Protein AF-A0A920L2H3-F1 (afdb_monomer_lite)

Radius of gyration: 22.72 Å; chains: 1; bounding box: 58×41×82 Å

Structure (mmCIF, N/CA/C/O backbone):
data_AF-A0A920L2H3-F1
#
_entry.id   AF-A0A920L2H3-F1
#
loop_
_atom_site.group_PDB
_atom_site.id
_atom_site.type_symbol
_atom_site.label_atom_id
_atom_site.label_alt_id
_atom_site.label_comp_id
_atom_site.label_asym_id
_atom_site.label_entity_id
_atom_site.label_seq_id
_atom_site.pdbx_PDB_ins_code
_atom_site.Cartn_x
_atom_site.Cartn_y
_atom_site.Cartn_z
_atom_site.occupancy
_atom_site.B_iso_or_equiv
_atom_site.auth_seq_id
_atom_site.auth_comp_id
_atom_site.auth_asym_id
_atom_site.auth_atom_id
_atom_site.pdbx_PDB_model_num
ATOM 1 N N . MET A 1 1 ? -31.586 5.752 12.023 1.00 29.69 1 MET A N 1
ATOM 2 C CA . MET A 1 1 ? -30.817 5.442 13.244 1.00 29.69 1 MET A CA 1
ATOM 3 C C . MET A 1 1 ? -29.528 4.771 12.811 1.00 29.69 1 MET A C 1
ATOM 5 O O . MET A 1 1 ? -29.525 3.573 12.580 1.00 29.69 1 MET A O 1
ATOM 9 N N . ALA A 1 2 ? -28.483 5.562 12.580 1.00 26.11 2 ALA A N 1
ATOM 10 C CA . ALA A 1 2 ? -27.145 5.076 12.268 1.00 26.11 2 ALA A CA 1
ATOM 11 C C . ALA A 1 2 ? -26.256 5.497 13.440 1.00 26.11 2 ALA A C 1
ATOM 13 O O . ALA A 1 2 ? -25.818 6.642 13.504 1.00 26.11 2 ALA A O 1
ATOM 14 N N . SER A 1 3 ? -26.084 4.612 14.420 1.00 28.64 3 SER A N 1
ATOM 15 C CA . SER A 1 3 ? -25.080 4.787 15.468 1.00 28.64 3 SER A CA 1
ATOM 16 C C . SER A 1 3 ? -23.721 4.460 14.850 1.00 28.64 3 SER A C 1
ATOM 18 O O . SER A 1 3 ? -23.284 3.310 14.854 1.00 28.64 3 SER A O 1
ATOM 20 N N . GLY A 1 4 ? -23.094 5.456 14.226 1.00 32.72 4 GLY A N 1
ATOM 21 C CA . GLY A 1 4 ? -21.703 5.356 13.803 1.00 32.72 4 GLY A CA 1
ATOM 22 C C . GLY A 1 4 ? -20.835 5.249 15.049 1.00 32.72 4 GLY A C 1
ATOM 23 O O . GLY A 1 4 ? -20.701 6.226 15.779 1.00 32.72 4 GLY A O 1
ATOM 24 N N . SER A 1 5 ? -20.300 4.057 15.322 1.00 36.28 5 SER A N 1
ATOM 25 C CA . SER A 1 5 ? -19.350 3.835 16.410 1.00 36.28 5 SER A CA 1
ATOM 26 C C . SER A 1 5 ? -18.042 4.551 16.076 1.00 36.28 5 SER A C 1
ATOM 28 O O . SER A 1 5 ? -17.165 4.010 15.399 1.00 36.28 5 SER A O 1
ATOM 30 N N . VAL A 1 6 ? -17.934 5.797 16.514 1.00 40.19 6 VAL A N 1
ATOM 31 C CA . VAL A 1 6 ? -16.655 6.483 16.650 1.00 40.19 6 VAL A CA 1
ATOM 32 C C . VAL A 1 6 ? -15.935 5.829 17.835 1.00 40.19 6 VAL A C 1
ATOM 34 O O . VAL A 1 6 ? -16.538 5.633 18.882 1.00 40.19 6 VAL A O 1
ATOM 37 N N . CYS A 1 7 ? -14.663 5.468 17.647 1.00 40.34 7 CYS A N 1
ATOM 38 C CA . CYS A 1 7 ? -13.766 4.843 18.627 1.00 40.34 7 CYS A CA 1
ATOM 39 C C . CYS A 1 7 ? -14.077 3.381 19.024 1.00 40.34 7 CYS A C 1
ATOM 41 O O . CYS A 1 7 ? -14.823 3.104 19.954 1.00 40.34 7 CYS A O 1
ATOM 43 N N . ARG A 1 8 ? -13.337 2.420 18.444 1.00 45.41 8 ARG A N 1
ATOM 44 C CA . ARG A 1 8 ? -12.931 1.186 19.162 1.00 45.41 8 ARG A CA 1
ATOM 45 C C . ARG A 1 8 ? -11.703 1.458 20.047 1.00 45.41 8 ARG A C 1
ATOM 47 O O . ARG A 1 8 ? -10.756 0.678 20.095 1.00 45.41 8 ARG A O 1
ATOM 54 N N . CYS A 1 9 ? -11.691 2.612 20.693 1.00 50.03 9 CYS A N 1
ATOM 55 C CA . CYS A 1 9 ? -10.770 2.943 21.765 1.00 50.03 9 CYS A CA 1
ATOM 56 C C . CYS A 1 9 ? -11.425 2.285 22.976 1.00 50.03 9 CYS A C 1
ATOM 58 O O . CYS A 1 9 ? -12.571 2.614 23.243 1.00 50.03 9 CYS A O 1
ATOM 60 N N . GLY A 1 10 ? -10.814 1.270 23.591 1.00 64.69 10 GLY A N 1
ATOM 61 C CA . GLY A 1 10 ? -11.443 0.401 24.604 1.00 64.69 10 GLY A CA 1
ATOM 62 C C . GLY A 1 10 ? -11.783 1.093 25.931 1.00 64.69 10 GLY A C 1
ATOM 63 O O . GLY A 1 10 ? -11.385 0.615 26.985 1.00 64.69 10 GLY A O 1
ATOM 64 N N . ASN A 1 11 ? -12.470 2.230 25.862 1.00 80.31 11 ASN A N 1
ATOM 65 C CA . ASN A 1 11 ? -12.971 3.047 26.951 1.00 80.31 11 ASN A CA 1
ATOM 66 C C . ASN A 1 11 ? -14.500 2.939 27.093 1.00 80.31 11 ASN A C 1
ATOM 68 O O . ASN A 1 11 ? -15.051 3.568 27.982 1.00 80.31 11 ASN A O 1
ATOM 72 N N . ASP A 1 12 ? -15.186 2.196 26.211 1.00 82.62 12 ASP A N 1
ATOM 73 C CA . ASP A 1 12 ? -16.641 1.970 26.207 1.00 82.62 12 ASP A CA 1
ATOM 74 C C . ASP A 1 12 ? -17.499 3.246 26.361 1.00 82.62 12 ASP A C 1
ATOM 76 O O . ASP A 1 12 ? -18.607 3.212 26.899 1.00 82.62 12 ASP A O 1
ATOM 80 N N . GLY A 1 13 ? -17.002 4.384 25.860 1.00 89.38 13 GLY A N 1
ATOM 81 C CA . GLY A 1 13 ? -17.675 5.681 25.979 1.00 89.38 13 GLY A CA 1
ATOM 82 C C . GLY A 1 13 ? -17.474 6.393 27.324 1.00 89.38 13 GLY A C 1
ATOM 83 O O . GLY A 1 13 ? -18.197 7.347 27.608 1.00 89.38 13 GLY A O 1
ATOM 84 N N . ASP A 1 14 ? -16.506 5.973 28.140 1.00 96.00 14 ASP A N 1
ATOM 85 C CA . ASP A 1 14 ? -16.088 6.655 29.369 1.00 96.00 14 ASP A CA 1
ATOM 86 C C . ASP A 1 14 ? -14.905 7.603 29.108 1.00 96.00 14 ASP A C 1
ATOM 88 O O . ASP A 1 14 ? -13.802 7.191 28.730 1.00 96.00 14 ASP A O 1
ATOM 92 N N . ILE A 1 15 ? -15.131 8.898 29.335 1.00 97.38 15 ILE A N 1
ATOM 93 C CA . ILE A 1 15 ? -14.103 9.932 29.183 1.00 97.38 15 ILE A CA 1
ATOM 94 C C . ILE A 1 15 ? -13.001 9.820 30.245 1.00 97.38 15 ILE A C 1
ATOM 96 O O . ILE A 1 15 ? -11.846 10.138 29.963 1.00 97.38 15 ILE A O 1
ATOM 100 N N . ASN A 1 16 ? -13.313 9.311 31.442 1.00 97.69 16 ASN A N 1
ATOM 101 C CA . ASN A 1 16 ? -12.322 9.158 32.508 1.00 97.69 16 ASN A CA 1
ATOM 102 C C . ASN A 1 16 ? -11.309 8.068 32.156 1.00 97.69 16 ASN A C 1
ATOM 104 O O . ASN A 1 16 ? -10.107 8.281 32.300 1.00 97.69 16 ASN A O 1
ATOM 108 N N . ALA A 1 17 ? -11.781 6.945 31.606 1.00 97.56 17 ALA A N 1
ATOM 109 C CA . ALA A 1 17 ? -10.917 5.888 31.094 1.00 97.56 17 ALA A CA 1
ATOM 110 C C . ALA A 1 17 ? -9.995 6.386 29.963 1.00 97.56 17 ALA A C 1
ATOM 112 O O . ALA A 1 17 ? -8.832 5.987 29.897 1.00 97.56 17 ALA A O 1
ATOM 113 N N . LEU A 1 18 ? -10.469 7.297 29.097 1.00 97.44 18 LEU A N 1
ATOM 114 C CA . LEU A 1 18 ? -9.612 7.944 28.094 1.00 97.44 18 LEU A CA 1
ATOM 115 C C . LEU A 1 18 ? -8.555 8.839 28.744 1.00 97.44 18 LEU A C 1
ATOM 117 O O . LEU A 1 18 ? -7.380 8.732 28.395 1.00 97.44 18 LEU A O 1
ATOM 121 N N . ASN A 1 19 ? -8.950 9.700 29.687 1.00 98.19 19 ASN A N 1
ATOM 122 C CA . ASN A 1 19 ? -8.017 10.583 30.389 1.00 98.19 19 ASN A CA 1
ATOM 123 C C . ASN A 1 19 ? -6.914 9.794 31.105 1.00 98.19 19 ASN A C 1
ATOM 125 O O . ASN A 1 19 ? -5.746 10.183 31.034 1.00 98.19 19 ASN A O 1
ATOM 129 N N . GLU A 1 20 ? -7.268 8.674 31.738 1.00 98.12 20 GLU A N 1
ATOM 130 C CA . GLU A 1 20 ? -6.315 7.763 32.373 1.00 98.12 20 GLU A CA 1
ATOM 131 C C . GLU A 1 20 ? -5.383 7.115 31.337 1.00 98.12 20 GLU A C 1
ATOM 133 O O . GLU A 1 20 ? -4.161 7.199 31.473 1.00 98.12 20 GLU A O 1
ATOM 138 N N . ALA A 1 21 ? -5.932 6.541 30.260 1.00 97.31 21 ALA A N 1
ATOM 139 C CA . ALA A 1 21 ? -5.148 5.876 29.217 1.00 97.31 21 ALA A CA 1
ATOM 140 C C . ALA A 1 21 ? -4.189 6.827 28.481 1.00 97.31 21 ALA A C 1
ATOM 142 O O . ALA A 1 21 ? -3.086 6.436 28.089 1.00 97.31 21 ALA A O 1
ATOM 143 N N . TRP A 1 22 ? -4.597 8.079 28.274 1.00 97.75 22 TRP A N 1
ATOM 144 C CA . TRP A 1 22 ? -3.767 9.097 27.634 1.00 97.75 22 TRP A CA 1
ATOM 145 C C . TRP A 1 22 ? -2.829 9.805 28.616 1.00 97.75 22 TRP A C 1
ATOM 147 O O . TRP A 1 22 ? -1.919 10.504 28.171 1.00 97.75 22 TRP A O 1
ATOM 157 N N . GLY A 1 23 ? -3.001 9.624 29.928 1.00 98.06 23 GLY A N 1
ATOM 158 C CA . GLY A 1 23 ? -2.224 10.344 30.937 1.00 98.06 23 GLY A CA 1
ATOM 159 C C . GLY A 1 23 ? -2.472 11.855 30.892 1.00 98.06 23 GLY A C 1
ATOM 160 O O . GLY A 1 23 ? -1.543 12.643 31.076 1.00 98.06 23 GLY A O 1
ATOM 161 N N . ASN A 1 24 ? -3.717 12.262 30.631 1.00 98.38 24 ASN A N 1
ATOM 162 C CA . ASN A 1 24 ? -4.088 13.654 30.365 1.00 98.38 24 ASN A CA 1
ATOM 163 C C . ASN A 1 24 ? -3.892 14.602 31.561 1.00 98.38 24 ASN A C 1
ATOM 165 O O . ASN A 1 24 ? -3.884 15.814 31.378 1.00 98.38 24 ASN A O 1
ATOM 169 N N . VAL A 1 25 ? -3.639 14.082 32.767 1.00 98.25 25 VAL A N 1
ATOM 170 C CA . VAL A 1 25 ? -3.210 14.898 33.917 1.00 98.25 25 VAL A CA 1
ATOM 171 C C . VAL A 1 25 ? -1.935 15.701 33.612 1.00 98.25 25 VAL A C 1
ATOM 173 O O . VAL A 1 25 ? -1.737 16.805 34.128 1.00 98.25 25 VAL A O 1
ATOM 176 N N . PHE A 1 26 ? -1.057 15.182 32.747 1.00 98.31 26 PHE A N 1
ATOM 177 C CA . PHE A 1 26 ? 0.132 15.906 32.317 1.00 98.31 26 PHE A CA 1
ATOM 178 C C . PHE A 1 26 ? -0.266 17.133 31.489 1.00 98.31 26 PHE A C 1
ATOM 180 O O . PHE A 1 26 ? -1.015 17.023 30.527 1.00 98.31 26 PHE A O 1
ATOM 187 N N . TRP A 1 27 ? 0.240 18.308 31.873 1.00 98.25 27 TRP A N 1
ATOM 188 C CA . TRP A 1 27 ? -0.124 19.601 31.270 1.00 98.25 27 TRP A CA 1
ATOM 189 C C . TRP A 1 27 ? -1.632 19.917 31.271 1.00 98.25 27 TRP A C 1
ATOM 191 O O . TRP A 1 27 ? -2.075 20.723 30.458 1.00 98.25 27 TRP A O 1
ATOM 201 N N . SER A 1 28 ? -2.401 19.342 32.207 1.00 98.19 28 SER A N 1
ATOM 202 C CA . SER A 1 28 ? -3.833 19.635 32.382 1.00 98.19 28 SER A CA 1
ATOM 203 C C . SER A 1 28 ? -4.654 19.447 31.096 1.00 98.19 28 SER A C 1
ATOM 205 O O . SER A 1 28 ? -5.484 20.285 30.758 1.00 98.19 28 SER A O 1
ATOM 207 N N . MET A 1 29 ? -4.410 18.356 30.369 1.00 98.12 29 MET A N 1
ATOM 208 C CA . MET A 1 29 ? -5.120 17.997 29.134 1.00 98.12 29 MET A CA 1
ATOM 209 C C . MET A 1 29 ? -6.416 17.204 29.384 1.00 98.12 29 MET A C 1
ATOM 211 O O . MET A 1 29 ? -6.963 16.627 28.450 1.00 98.12 29 MET A O 1
ATOM 215 N N . GLU A 1 30 ? -6.871 17.084 30.634 1.00 98.44 30 GLU A N 1
ATOM 216 C CA . GLU A 1 30 ? -8.062 16.303 30.980 1.00 98.44 30 GLU A CA 1
ATOM 217 C C . GLU A 1 30 ? -9.314 16.880 30.314 1.00 98.44 30 GLU A C 1
ATOM 219 O O . GLU A 1 30 ? -9.569 18.083 30.368 1.00 98.44 30 GLU A O 1
ATOM 224 N N . TYR A 1 31 ? -10.102 16.000 29.703 1.00 98.25 31 TYR A N 1
ATOM 225 C CA . TYR A 1 31 ? -11.363 16.342 29.053 1.00 98.25 31 TYR A CA 1
ATOM 226 C C . TYR A 1 31 ? -12.549 15.962 29.944 1.00 98.25 31 TYR A C 1
ATOM 228 O O . TYR A 1 31 ? -12.555 14.899 30.562 1.00 98.25 31 TYR A O 1
ATOM 236 N N . GLU A 1 32 ? -13.588 16.790 29.976 1.00 97.94 32 GLU A N 1
ATOM 237 C CA . GLU A 1 32 ? -14.844 16.517 30.688 1.00 97.94 32 GLU A CA 1
ATOM 238 C C . GLU A 1 32 ? -15.811 15.660 29.857 1.00 97.94 32 GLU A C 1
ATOM 240 O O . GLU A 1 32 ? -16.686 14.990 30.404 1.00 97.94 32 GLU A O 1
ATOM 245 N N . ASN A 1 33 ? -15.692 15.707 28.528 1.00 97.44 33 ASN A N 1
ATOM 246 C CA . ASN A 1 33 ? -16.468 14.911 27.578 1.00 97.44 33 ASN A CA 1
ATOM 247 C C . ASN A 1 33 ? -15.757 14.850 26.212 1.00 97.44 33 ASN A C 1
ATOM 249 O O . ASN A 1 33 ? -14.812 15.594 25.957 1.00 97.44 33 ASN A O 1
ATOM 253 N N . PHE A 1 34 ? -16.220 13.968 25.322 1.00 97.00 34 PHE A N 1
ATOM 254 C CA . PHE A 1 34 ? -15.592 13.750 24.012 1.00 97.00 34 PHE A CA 1
ATOM 255 C C . PHE A 1 34 ? -15.707 14.938 23.047 1.00 97.00 34 PHE A C 1
ATOM 257 O O . PHE A 1 34 ? -14.850 15.072 22.179 1.00 97.00 34 PHE A O 1
ATOM 264 N N . ASP A 1 35 ? -16.704 15.817 23.203 1.00 97.50 35 ASP A N 1
ATOM 265 C CA . ASP A 1 35 ? -16.892 16.971 22.308 1.00 97.50 35 ASP A CA 1
ATOM 266 C C . ASP A 1 35 ? -15.818 18.057 22.518 1.00 97.50 35 ASP A C 1
ATOM 268 O O . ASP A 1 35 ? -15.704 18.979 21.714 1.00 97.50 35 ASP A O 1
ATOM 272 N N . GLN A 1 36 ? -15.014 17.953 23.585 1.00 98.12 36 GLN A N 1
ATOM 273 C CA . GLN A 1 36 ? -13.855 18.818 23.836 1.00 98.12 36 GLN A CA 1
ATOM 274 C C . GLN A 1 36 ? -12.573 18.340 23.133 1.00 98.12 36 GLN A C 1
ATOM 276 O O . GLN A 1 36 ? -11.555 19.034 23.182 1.00 98.12 36 GLN A O 1
ATOM 281 N N . ILE A 1 37 ? -12.584 17.151 22.524 1.00 97.62 37 ILE A N 1
ATOM 282 C CA . ILE A 1 37 ? -11.402 16.577 21.880 1.00 97.62 37 ILE A CA 1
ATOM 283 C C . ILE A 1 37 ? -11.315 17.086 20.438 1.00 97.62 37 ILE A C 1
ATOM 285 O O . ILE A 1 37 ? -12.020 16.614 19.548 1.00 97.62 37 ILE A O 1
ATOM 289 N N . ASP A 1 38 ? -10.400 18.023 20.208 1.00 97.75 38 ASP A N 1
ATOM 290 C CA . ASP A 1 38 ? -10.001 18.455 18.868 1.00 97.75 38 ASP A CA 1
ATOM 291 C C . ASP A 1 38 ? -8.956 17.514 18.246 1.00 97.75 38 ASP A C 1
ATOM 293 O O . ASP A 1 38 ? -8.417 16.619 18.890 1.00 97.75 38 ASP A O 1
ATOM 297 N N . LEU A 1 39 ? -8.629 17.730 16.972 1.00 98.06 39 LEU A N 1
ATOM 298 C CA . LEU A 1 39 ? -7.586 16.980 16.272 1.00 98.06 39 LEU A CA 1
ATOM 299 C C . LEU A 1 39 ? -6.176 17.273 16.837 1.00 98.06 39 LEU A C 1
ATOM 301 O O . LEU A 1 39 ? -5.891 18.402 17.238 1.00 98.06 39 LEU A O 1
ATOM 305 N N . PRO A 1 40 ? -5.230 16.310 16.797 1.00 97.88 40 PRO A N 1
ATOM 306 C CA . PRO A 1 40 ? -3.890 16.476 17.369 1.00 97.88 40 PRO A CA 1
ATOM 307 C C . PRO A 1 40 ? -2.921 17.232 16.436 1.00 97.88 40 PRO A C 1
ATOM 309 O O . PRO A 1 40 ? -1.740 16.888 16.335 1.00 97.88 40 PRO A O 1
ATOM 312 N N . ASN A 1 41 ? -3.407 18.240 15.708 1.00 97.44 41 ASN A N 1
ATOM 313 C CA . ASN A 1 41 ? -2.615 19.112 14.839 1.00 97.44 41 ASN A CA 1
ATOM 314 C C . ASN A 1 41 ? -2.693 20.570 15.311 1.00 97.44 41 ASN A C 1
ATOM 316 O O . ASN A 1 41 ? -3.645 20.972 15.963 1.00 97.44 41 ASN A O 1
ATOM 320 N N . LEU A 1 42 ? -1.691 21.379 14.945 1.00 97.50 42 LEU A N 1
ATOM 321 C CA . LEU A 1 42 ? -1.649 22.820 15.251 1.00 97.50 42 LEU A CA 1
ATOM 322 C C . LEU A 1 42 ? -1.717 23.161 16.755 1.00 97.50 42 LEU A C 1
ATOM 324 O O . LEU A 1 42 ? -2.060 24.281 17.127 1.00 97.50 42 LEU A O 1
ATOM 328 N N . THR A 1 43 ? -1.340 22.218 17.619 1.00 97.69 43 THR A N 1
ATOM 329 C CA . THR A 1 43 ? -1.108 22.466 19.042 1.00 97.69 43 THR A CA 1
ATOM 330 C C . THR A 1 43 ? 0.062 23.440 19.227 1.00 97.69 43 THR A C 1
ATOM 332 O O . THR A 1 43 ? 0.971 23.499 18.399 1.00 97.69 43 THR A O 1
ATOM 335 N N . VAL A 1 44 ? 0.070 24.203 20.329 1.00 98.00 44 VAL A N 1
ATOM 336 C CA . VAL A 1 44 ? 1.134 25.195 20.615 1.00 98.00 44 VAL A CA 1
ATOM 337 C C . VAL A 1 44 ? 2.531 24.554 20.615 1.00 98.00 44 VAL A C 1
ATOM 339 O O . VAL A 1 44 ? 3.500 25.167 20.175 1.00 98.00 44 VAL A O 1
ATOM 342 N N . THR A 1 45 ? 2.628 23.313 21.097 1.00 96.88 45 THR A N 1
ATOM 343 C CA . THR A 1 45 ? 3.839 22.480 21.084 1.00 96.88 45 THR A CA 1
ATOM 344 C C . THR A 1 45 ? 3.476 21.023 20.762 1.00 96.88 45 THR A C 1
ATOM 346 O O . THR A 1 45 ? 2.394 20.780 20.236 1.00 96.88 45 THR A O 1
ATOM 349 N N . GLN A 1 46 ? 4.347 20.043 21.032 1.00 97.06 46 GLN A N 1
ATOM 350 C CA . GLN A 1 46 ? 4.088 18.628 20.738 1.00 97.06 46 GLN A CA 1
ATOM 351 C C . GLN A 1 46 ? 2.754 18.137 21.347 1.00 97.06 46 GLN A C 1
ATOM 353 O O . GLN A 1 46 ? 2.523 18.356 22.537 1.00 97.06 46 GLN A O 1
ATOM 358 N N . PRO A 1 47 ? 1.897 17.456 20.563 1.00 98.00 47 PRO A N 1
ATOM 359 C CA . PRO A 1 47 ? 0.671 16.841 21.068 1.00 98.00 47 PRO A CA 1
ATOM 360 C C . PRO A 1 47 ? 0.970 15.591 21.911 1.00 98.00 47 PRO A C 1
ATOM 362 O O . PRO A 1 47 ? 2.052 15.002 21.822 1.00 98.00 47 PRO A O 1
ATOM 365 N N . ASN A 1 48 ? -0.022 15.143 22.684 1.00 98.31 48 ASN A N 1
ATOM 366 C CA . ASN A 1 48 ? 0.048 13.880 23.417 1.00 98.31 48 ASN A CA 1
ATOM 367 C C . ASN A 1 48 ? 0.269 12.699 22.437 1.00 98.31 48 ASN A C 1
ATOM 369 O O . ASN A 1 48 ? -0.515 12.540 21.495 1.00 98.31 48 ASN A O 1
ATOM 373 N N . PRO A 1 49 ? 1.300 11.850 22.624 1.00 98.31 49 PRO A N 1
ATOM 374 C CA . PRO A 1 49 ? 1.560 10.724 21.726 1.00 98.31 49 PRO A CA 1
ATOM 375 C C . PRO A 1 49 ? 0.413 9.704 21.676 1.00 98.31 49 PRO A C 1
ATOM 377 O O . PRO A 1 49 ? 0.175 9.132 20.611 1.00 98.31 49 PRO A O 1
ATOM 380 N N . SER A 1 50 ? -0.320 9.500 22.777 1.00 98.19 50 SER A N 1
ATOM 381 C CA . SER A 1 50 ? -1.498 8.620 22.806 1.00 98.19 50 SER A CA 1
ATOM 382 C C . SER A 1 50 ? -2.614 9.169 21.920 1.00 98.19 50 SER A C 1
ATOM 384 O O . SER A 1 50 ? -3.158 8.440 21.093 1.00 98.19 50 SER A O 1
ATOM 386 N N . HIS A 1 51 ? -2.857 10.481 21.995 1.00 98.12 51 HIS A N 1
ATOM 387 C CA . HIS A 1 51 ? -3.817 11.170 21.136 1.00 98.12 51 HIS A CA 1
ATOM 388 C C . HIS A 1 51 ? -3.431 11.043 19.649 1.00 98.12 51 HIS A C 1
ATOM 390 O O . HIS A 1 51 ? -4.250 10.654 18.816 1.00 98.12 51 HIS A O 1
ATOM 396 N N . VAL A 1 52 ? -2.161 11.277 19.295 1.00 98.25 52 VAL A N 1
ATOM 397 C CA . VAL A 1 52 ? -1.683 11.101 17.908 1.00 98.25 52 VAL A CA 1
ATOM 398 C C . VAL A 1 52 ? -1.857 9.659 17.423 1.00 98.25 52 VAL A C 1
ATOM 400 O O . VAL A 1 52 ? -2.255 9.440 16.276 1.00 98.25 52 VAL A O 1
ATOM 403 N N . LEU A 1 53 ? -1.546 8.669 18.264 1.00 97.94 53 LEU A N 1
ATOM 404 C CA . LEU A 1 53 ? -1.671 7.258 17.905 1.00 97.94 53 LEU A CA 1
ATOM 405 C C . LEU A 1 53 ? -3.131 6.862 17.666 1.00 97.94 53 LEU A C 1
ATOM 407 O O . LEU A 1 53 ? -3.421 6.196 16.670 1.00 97.94 53 LEU A O 1
ATOM 411 N N . ASP A 1 54 ? -4.043 7.289 18.534 1.00 97.69 54 ASP A N 1
ATOM 412 C CA . ASP A 1 54 ? -5.466 6.997 18.370 1.00 97.69 54 ASP A CA 1
ATOM 413 C C . ASP A 1 54 ? -6.054 7.720 17.157 1.00 97.69 54 ASP A C 1
ATOM 415 O O . ASP A 1 54 ? -6.823 7.114 16.410 1.00 97.69 54 ASP A O 1
ATOM 419 N N . PHE A 1 55 ? -5.604 8.938 16.846 1.00 97.94 55 PHE A N 1
ATOM 420 C CA . PHE A 1 55 ? -5.992 9.601 15.601 1.00 97.94 55 PHE A CA 1
ATOM 421 C C . PHE A 1 55 ? -5.477 8.870 14.345 1.00 97.94 55 PHE A C 1
ATOM 423 O O . PHE A 1 55 ? -6.197 8.766 13.347 1.00 97.94 55 PHE A O 1
ATOM 430 N N . ARG A 1 56 ? -4.264 8.297 14.379 1.00 98.06 56 ARG A N 1
ATOM 431 C CA . ARG A 1 56 ? -3.749 7.444 13.286 1.00 98.06 56 ARG A CA 1
ATOM 432 C C . ARG A 1 56 ? -4.570 6.164 13.128 1.00 98.06 56 ARG A C 1
ATOM 434 O O . ARG A 1 56 ? -4.918 5.802 12.006 1.00 98.06 56 ARG A O 1
ATOM 441 N N . ARG A 1 57 ? -4.914 5.502 14.239 1.00 97.75 57 ARG A N 1
ATOM 442 C CA . ARG A 1 57 ? -5.795 4.320 14.240 1.00 97.75 57 ARG A CA 1
ATOM 443 C C . ARG A 1 57 ? -7.170 4.659 13.671 1.00 97.75 57 ARG A C 1
ATOM 445 O O . ARG A 1 57 ? -7.626 3.970 12.766 1.00 97.75 57 ARG A O 1
ATOM 452 N N . PHE A 1 58 ? -7.774 5.756 14.126 1.00 97.19 58 PHE A N 1
ATOM 453 C CA . PHE A 1 58 ? -9.038 6.267 13.600 1.00 97.19 58 PHE A CA 1
ATOM 454 C C . PHE A 1 58 ? -8.964 6.515 12.089 1.00 97.19 58 PHE A C 1
ATOM 456 O O . PHE A 1 58 ? -9.822 6.042 11.348 1.00 97.19 58 PHE A O 1
ATOM 463 N N . SER A 1 59 ? -7.920 7.206 11.623 1.00 98.44 59 SER A N 1
ATOM 464 C CA . SER A 1 59 ? -7.730 7.511 10.200 1.00 98.44 59 SER A CA 1
ATOM 465 C C . SER A 1 59 ? -7.613 6.235 9.359 1.00 98.44 59 SER A C 1
ATOM 467 O O . SER A 1 59 ? -8.251 6.121 8.313 1.00 98.44 59 SER A O 1
ATOM 469 N N . SER A 1 60 ? -6.868 5.238 9.848 1.00 98.69 60 SER A N 1
ATOM 470 C CA . SER A 1 60 ? -6.797 3.910 9.231 1.00 98.69 60 SER A CA 1
ATOM 471 C C . SER A 1 60 ? -8.161 3.214 9.191 1.00 98.69 60 SER A C 1
ATOM 473 O O . SER A 1 60 ? -8.531 2.646 8.165 1.00 98.69 60 SER A O 1
ATOM 475 N N . ASP A 1 61 ? -8.923 3.253 10.285 1.00 98.38 61 ASP A N 1
ATOM 476 C CA . ASP A 1 61 ? -10.251 2.636 10.367 1.00 98.38 61 ASP A CA 1
ATOM 477 C C . ASP A 1 61 ? -11.253 3.295 9.401 1.00 98.38 61 ASP A C 1
ATOM 479 O O . ASP A 1 61 ? -12.112 2.604 8.847 1.00 98.38 61 ASP A O 1
ATOM 483 N N . GLN A 1 62 ? -11.113 4.597 9.115 1.00 98.69 62 GLN A N 1
ATOM 484 C CA . GLN A 1 62 ? -11.905 5.257 8.069 1.00 98.69 62 GLN A CA 1
ATOM 485 C C . GLN A 1 62 ? -11.592 4.705 6.668 1.00 98.69 62 GLN A C 1
ATOM 487 O O . GLN A 1 62 ? -12.520 4.479 5.890 1.00 98.69 62 GLN A O 1
ATOM 492 N N . VAL A 1 63 ? -10.321 4.421 6.352 1.00 98.75 63 VAL A N 1
ATOM 493 C CA . VAL A 1 63 ? -9.932 3.779 5.078 1.00 98.75 63 VAL A CA 1
ATOM 494 C C . VAL A 1 63 ? -10.512 2.367 4.981 1.00 98.75 63 VAL A C 1
ATOM 496 O O . VAL A 1 63 ? -11.076 2.005 3.949 1.00 98.75 63 VAL A O 1
ATOM 499 N N . ILE A 1 64 ? -10.431 1.588 6.063 1.00 98.75 64 ILE A N 1
ATOM 500 C CA . ILE A 1 64 ? -10.981 0.225 6.127 1.00 98.75 64 ILE A CA 1
ATOM 501 C C . ILE A 1 64 ? -12.498 0.245 5.900 1.00 98.75 64 ILE A C 1
ATOM 503 O O . ILE A 1 64 ? -13.002 -0.490 5.053 1.00 98.75 64 ILE A O 1
ATOM 507 N N . SER A 1 65 ? -13.221 1.123 6.601 1.00 98.69 65 SER A N 1
ATOM 508 C CA . SER A 1 65 ? -14.671 1.307 6.444 1.00 98.69 65 SER A CA 1
ATOM 509 C C . SER A 1 65 ? -15.054 1.679 5.008 1.00 98.69 65 SER A C 1
ATOM 511 O O . SER A 1 65 ? -15.967 1.093 4.422 1.00 98.69 65 SER A O 1
ATOM 513 N N . PHE A 1 66 ? -14.314 2.613 4.406 1.00 98.88 66 PHE A N 1
ATOM 514 C CA . PHE A 1 66 ? -14.554 3.052 3.035 1.00 98.88 66 PHE A CA 1
ATOM 515 C C . PHE A 1 66 ? -14.286 1.949 2.002 1.00 98.88 66 PHE A C 1
ATOM 517 O O . PHE A 1 66 ? -15.054 1.797 1.049 1.00 98.88 66 PHE A O 1
ATOM 524 N N . ASN A 1 67 ? -13.227 1.158 2.193 1.00 98.81 67 ASN A N 1
ATOM 525 C CA . ASN A 1 67 ? -12.951 -0.017 1.369 1.00 98.81 67 ASN A CA 1
ATOM 526 C C . ASN A 1 67 ? -14.077 -1.051 1.498 1.00 98.81 67 ASN A C 1
ATOM 528 O O . ASN A 1 67 ? -14.627 -1.482 0.486 1.00 98.81 67 ASN A O 1
ATOM 532 N N . ARG A 1 68 ? -14.471 -1.392 2.731 1.00 98.69 68 ARG A N 1
ATOM 533 C CA . ARG A 1 68 ? -15.513 -2.389 3.008 1.00 98.69 68 ARG A CA 1
ATOM 534 C C . ARG A 1 68 ? -16.850 -2.044 2.368 1.00 98.69 68 ARG A C 1
ATOM 536 O O . ARG A 1 68 ? -17.474 -2.907 1.765 1.00 98.69 68 ARG A O 1
ATOM 543 N N . LEU A 1 69 ? -17.249 -0.772 2.415 1.00 98.69 69 LEU A N 1
ATOM 544 C CA . LEU A 1 69 ? -18.449 -0.303 1.721 1.00 98.69 69 LEU A CA 1
ATOM 545 C C . LEU A 1 69 ? -18.436 -0.700 0.235 1.00 98.69 69 LEU A C 1
ATOM 547 O O . LEU A 1 69 ? -19.444 -1.167 -0.291 1.00 98.69 69 LEU A O 1
ATOM 551 N N . GLN A 1 70 ? -17.304 -0.518 -0.448 1.00 98.81 70 GLN A N 1
ATOM 552 C CA . GLN A 1 70 ? -17.180 -0.871 -1.862 1.00 98.81 70 GLN A CA 1
ATOM 553 C C . GLN A 1 70 ? -17.132 -2.384 -2.073 1.00 98.81 70 GLN A C 1
ATOM 555 O O . GLN A 1 70 ? -17.794 -2.878 -2.984 1.00 98.81 70 GLN A O 1
ATOM 560 N N . THR A 1 71 ? -16.384 -3.125 -1.250 1.00 98.69 71 THR A N 1
ATOM 561 C CA . THR A 1 71 ? -16.277 -4.583 -1.408 1.00 98.69 71 THR A CA 1
ATOM 562 C C . THR A 1 71 ? -17.612 -5.282 -1.153 1.00 98.69 71 THR A C 1
ATOM 564 O O . THR A 1 71 ? -17.967 -6.175 -1.922 1.00 98.69 71 THR A O 1
ATOM 567 N N . ASP A 1 72 ? -18.395 -4.831 -0.169 1.00 98.50 72 ASP A N 1
ATOM 568 C CA . ASP A 1 72 ? -19.748 -5.332 0.104 1.00 98.50 72 ASP A CA 1
ATOM 569 C C . ASP A 1 72 ? -20.685 -5.092 -1.090 1.00 98.50 72 ASP A C 1
ATOM 571 O O . ASP A 1 72 ? -21.422 -5.991 -1.505 1.00 98.50 72 ASP A O 1
ATOM 575 N N . ILE A 1 73 ? -20.621 -3.899 -1.698 1.00 98.75 73 ILE A N 1
ATOM 576 C CA . ILE A 1 73 ? -21.402 -3.585 -2.902 1.00 98.75 73 ILE A CA 1
ATOM 577 C C . ILE A 1 73 ? -20.965 -4.477 -4.069 1.00 98.75 73 ILE A C 1
ATOM 579 O O . ILE A 1 73 ? -21.820 -5.098 -4.699 1.00 98.75 73 ILE A O 1
ATOM 583 N N . ILE A 1 74 ? -19.665 -4.583 -4.362 1.00 98.62 74 ILE A N 1
ATOM 584 C CA . ILE A 1 74 ? -19.162 -5.383 -5.494 1.00 98.62 74 ILE A CA 1
ATOM 585 C C . ILE A 1 74 ? -19.581 -6.851 -5.347 1.00 98.62 74 ILE A C 1
ATOM 587 O O . ILE A 1 74 ? -20.109 -7.419 -6.303 1.00 98.62 74 ILE A O 1
ATOM 591 N N . LYS A 1 75 ? -19.439 -7.430 -4.147 1.00 98.25 75 LYS A N 1
ATOM 592 C CA . LYS A 1 75 ? -19.825 -8.822 -3.849 1.00 98.25 75 LYS A CA 1
ATOM 593 C C . LYS A 1 75 ? -21.320 -9.090 -4.040 1.00 98.25 75 LYS A C 1
ATOM 595 O O . LYS A 1 75 ? -21.705 -10.227 -4.280 1.00 98.25 75 LYS A O 1
ATOM 600 N N . SER A 1 76 ? -22.172 -8.063 -3.971 1.00 98.44 76 SER A N 1
ATOM 601 C CA . SER A 1 76 ? -23.606 -8.216 -4.256 1.00 98.44 76 SER A CA 1
ATOM 602 C C . SER A 1 76 ? -23.940 -8.324 -5.753 1.00 98.44 76 SER A C 1
ATOM 604 O O . SER A 1 76 ? -25.044 -8.747 -6.095 1.00 98.44 76 SER A O 1
ATOM 606 N N . TYR A 1 77 ? -22.999 -7.980 -6.643 1.00 98.62 77 TYR A N 1
ATOM 607 C CA . TYR A 1 77 ? -23.203 -7.962 -8.099 1.00 98.62 77 TYR A CA 1
ATOM 608 C C . TYR A 1 77 ? -22.178 -8.780 -8.902 1.00 98.62 77 TYR A C 1
ATOM 610 O O . TYR A 1 77 ? -22.346 -8.921 -10.114 1.00 98.62 77 TYR A O 1
ATOM 618 N N . SER A 1 78 ? -21.112 -9.288 -8.282 1.00 98.44 78 SER A N 1
ATOM 619 C CA . SER A 1 78 ? -20.030 -9.998 -8.969 1.00 98.44 78 SER A CA 1
ATOM 620 C C . SER A 1 78 ? -19.315 -10.977 -8.041 1.00 98.44 78 SER A C 1
ATOM 622 O O . SER A 1 78 ? -18.965 -10.621 -6.920 1.00 98.44 78 SER A O 1
ATOM 624 N N . ASP A 1 79 ? -19.006 -12.165 -8.565 1.00 97.50 79 ASP A N 1
ATOM 625 C CA . ASP A 1 79 ? -18.152 -13.170 -7.914 1.00 97.50 79 ASP A CA 1
ATOM 626 C C . ASP A 1 79 ? -16.662 -13.018 -8.292 1.00 97.50 79 ASP A C 1
ATOM 628 O O . ASP A 1 79 ? -15.829 -13.859 -7.951 1.00 97.50 79 ASP A O 1
ATOM 632 N N . ALA A 1 80 ? -16.308 -11.987 -9.068 1.00 98.25 80 ALA A N 1
ATOM 633 C CA . ALA A 1 80 ? -14.926 -11.754 -9.477 1.00 98.25 80 ALA A CA 1
ATOM 634 C C . ALA A 1 80 ? -14.041 -11.357 -8.274 1.00 98.25 80 ALA A C 1
ATOM 636 O O . ALA A 1 80 ? -14.501 -10.586 -7.430 1.00 98.25 80 ALA A O 1
ATOM 637 N N . PRO A 1 81 ? -12.764 -11.796 -8.225 1.00 98.12 81 PRO A N 1
ATOM 638 C CA . PRO A 1 81 ? -11.845 -11.418 -7.155 1.00 98.12 81 PRO A CA 1
ATOM 639 C C . PRO A 1 81 ? -11.655 -9.903 -7.052 1.00 98.12 81 PRO A C 1
ATOM 641 O O . PRO A 1 81 ? -11.461 -9.224 -8.065 1.00 98.12 81 PRO A O 1
ATOM 644 N N . ILE A 1 82 ? -11.642 -9.389 -5.826 1.00 98.69 82 ILE A N 1
ATOM 645 C CA . ILE A 1 82 ? -11.434 -7.974 -5.526 1.00 98.69 82 ILE A CA 1
ATOM 646 C C . ILE A 1 82 ? -9.992 -7.753 -5.072 1.00 98.69 82 ILE A C 1
ATOM 648 O O . ILE A 1 82 ? -9.478 -8.451 -4.194 1.00 98.69 82 ILE A O 1
ATOM 652 N N . ALA A 1 83 ? -9.351 -6.743 -5.655 1.00 98.56 83 ALA A N 1
ATOM 653 C CA . ALA A 1 83 ? -7.997 -6.330 -5.323 1.00 98.56 83 ALA A CA 1
ATOM 654 C C . ALA A 1 83 ? -7.935 -4.828 -5.037 1.00 98.56 83 ALA A C 1
ATOM 656 O O . ALA A 1 83 ? -8.731 -4.049 -5.563 1.00 98.56 83 ALA A O 1
ATOM 657 N N . HIS A 1 84 ? -6.940 -4.429 -4.252 1.00 98.81 84 HIS A N 1
ATOM 658 C CA . HIS A 1 84 ? -6.532 -3.037 -4.083 1.00 98.81 84 HIS A CA 1
ATOM 659 C C . HIS A 1 84 ? -5.032 -2.923 -4.355 1.00 98.81 84 HIS A C 1
ATOM 661 O O . HIS A 1 84 ? -4.290 -3.864 -4.054 1.00 98.81 84 HIS A O 1
ATOM 667 N N . ASN A 1 85 ? -4.593 -1.813 -4.950 1.00 98.69 85 ASN A N 1
ATOM 668 C CA . ASN A 1 85 ? -3.192 -1.531 -5.250 1.00 98.69 85 ASN A CA 1
ATOM 669 C C . ASN A 1 85 ? -2.557 -0.669 -4.150 1.00 98.69 85 ASN A C 1
ATOM 671 O O . ASN A 1 85 ? -2.743 0.541 -4.075 1.00 98.69 85 ASN A O 1
ATOM 675 N N . PHE A 1 86 ? -1.812 -1.325 -3.265 1.00 98.88 86 PHE A N 1
ATOM 676 C CA . PHE A 1 86 ? -1.041 -0.686 -2.206 1.00 98.88 86 PHE A CA 1
ATOM 677 C C . PHE A 1 86 ? 0.254 -0.038 -2.736 1.00 98.88 86 PHE A C 1
ATOM 679 O O . PHE A 1 86 ? 0.652 -0.227 -3.885 1.00 98.88 86 PHE A O 1
ATOM 686 N N . MET A 1 87 ? 0.957 0.710 -1.880 1.00 98.19 87 MET A N 1
ATOM 687 C CA . MET A 1 87 ? 2.124 1.517 -2.258 1.00 98.19 87 MET A CA 1
ATOM 688 C C . MET A 1 87 ? 3.350 1.214 -1.385 1.00 98.19 87 MET A C 1
ATOM 690 O O . MET A 1 87 ? 3.232 0.979 -0.187 1.00 98.19 87 MET A O 1
ATOM 694 N N . GLY A 1 88 ? 4.558 1.290 -1.957 1.00 96.31 88 GLY A N 1
ATOM 695 C CA . GLY A 1 88 ? 5.795 1.018 -1.210 1.00 96.31 88 GLY A CA 1
ATOM 696 C C . GLY A 1 88 ? 6.069 2.008 -0.064 1.00 96.31 88 GLY A C 1
ATOM 697 O O . GLY A 1 88 ? 6.051 3.213 -0.268 1.00 96.31 88 GLY A O 1
ATOM 698 N N . LYS A 1 89 ? 6.403 1.540 1.138 1.00 96.38 89 LYS A N 1
ATOM 699 C CA . LY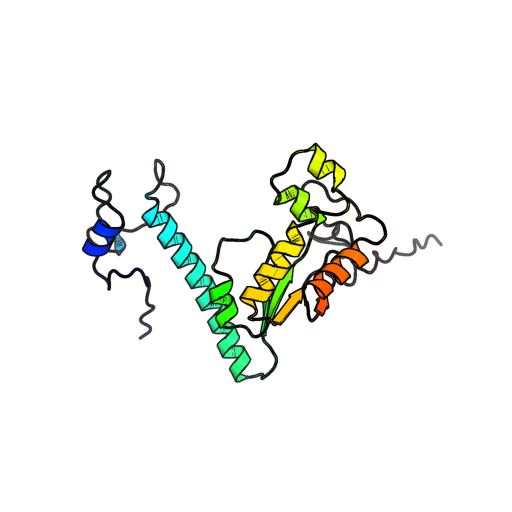S A 1 89 ? 6.702 2.370 2.324 1.00 96.38 89 LYS A CA 1
ATOM 700 C C . LYS A 1 89 ? 5.592 3.386 2.650 1.00 96.38 89 LYS A C 1
ATOM 702 O O . LYS A 1 89 ? 5.868 4.518 3.036 1.00 96.38 89 LYS A O 1
ATOM 707 N N . THR A 1 90 ? 4.343 2.958 2.507 1.00 96.75 90 THR A N 1
ATOM 708 C CA . THR A 1 90 ? 3.153 3.655 3.006 1.00 96.75 90 THR A CA 1
ATOM 709 C C . THR A 1 90 ? 2.703 2.954 4.284 1.00 96.75 90 THR A C 1
ATOM 711 O O . THR A 1 90 ? 2.522 1.738 4.300 1.00 96.75 90 THR A O 1
ATOM 714 N N . THR A 1 91 ? 2.560 3.702 5.376 1.00 97.00 91 THR A N 1
ATOM 715 C CA . THR A 1 91 ? 2.207 3.167 6.711 1.00 97.00 91 THR A CA 1
ATOM 716 C C . THR A 1 91 ? 1.100 3.972 7.393 1.00 97.00 91 THR A C 1
ATOM 718 O O . THR A 1 91 ? 0.884 3.855 8.597 1.00 97.00 91 THR A O 1
ATOM 721 N N . GLU A 1 92 ? 0.420 4.832 6.641 1.00 97.75 92 GLU A N 1
ATOM 722 C CA . GLU A 1 92 ? -0.634 5.727 7.116 1.00 97.75 92 GLU A CA 1
ATOM 723 C C . GLU A 1 92 ? -1.932 4.978 7.456 1.00 97.75 92 GLU A C 1
ATOM 725 O O . GLU A 1 92 ? -2.758 5.496 8.206 1.00 97.75 92 GLU A O 1
ATOM 730 N N . PHE A 1 93 ? -2.097 3.755 6.946 1.00 98.62 93 PHE A N 1
ATOM 731 C CA . PHE A 1 93 ? -3.197 2.857 7.283 1.00 98.62 93 PHE A CA 1
ATOM 732 C C . PHE A 1 93 ? -2.727 1.399 7.385 1.00 98.62 93 PHE A C 1
ATOM 734 O O . PHE A 1 93 ? -1.685 1.007 6.851 1.00 98.62 93 PHE A O 1
ATOM 741 N N . ASP A 1 94 ? -3.506 0.587 8.091 1.00 98.62 94 ASP A N 1
ATOM 742 C CA . ASP A 1 94 ? -3.249 -0.829 8.330 1.00 98.62 94 ASP A CA 1
ATOM 743 C C . ASP A 1 94 ? -3.638 -1.664 7.104 1.00 98.62 94 ASP A C 1
ATOM 745 O O . ASP A 1 94 ? -4.810 -1.934 6.831 1.00 98.62 94 ASP A O 1
ATOM 749 N N . HIS A 1 95 ? -2.620 -2.078 6.355 1.00 98.75 95 HIS A N 1
ATOM 750 C CA . HIS A 1 95 ? -2.791 -2.838 5.124 1.00 98.75 95 HIS A CA 1
ATOM 751 C C . HIS A 1 95 ? -3.322 -4.251 5.389 1.00 98.75 95 HIS A C 1
ATOM 753 O O . HIS A 1 95 ? -4.056 -4.779 4.556 1.00 98.75 95 HIS A O 1
ATOM 759 N N . PHE A 1 96 ? -3.000 -4.852 6.542 1.00 98.81 96 PHE A N 1
ATOM 760 C CA . PHE A 1 96 ? -3.489 -6.185 6.894 1.00 98.81 96 PHE A CA 1
ATOM 761 C C . PHE A 1 96 ? -4.998 -6.165 7.104 1.00 98.81 96 PHE A C 1
ATOM 763 O O . PHE A 1 96 ? -5.694 -6.995 6.524 1.00 98.81 96 PHE A O 1
ATOM 770 N N . LYS A 1 97 ? -5.512 -5.174 7.841 1.00 98.62 97 LYS A N 1
ATOM 771 C CA . LYS A 1 97 ? -6.959 -5.014 8.045 1.00 98.62 97 LYS A CA 1
ATOM 772 C C . LYS A 1 97 ? -7.714 -4.690 6.757 1.00 98.62 97 LYS A C 1
ATOM 774 O O . LYS A 1 97 ? -8.800 -5.217 6.554 1.00 98.62 97 LYS A O 1
ATOM 779 N N . VAL A 1 98 ? -7.156 -3.864 5.866 1.00 98.81 98 VAL A N 1
ATOM 780 C CA . VAL A 1 98 ? -7.763 -3.643 4.536 1.00 98.81 98 VAL A CA 1
ATOM 781 C C . VAL A 1 98 ? -7.772 -4.947 3.726 1.00 98.81 98 VAL A C 1
ATOM 783 O O . VAL A 1 98 ? -8.779 -5.281 3.104 1.00 98.81 98 VAL A O 1
ATOM 786 N N . GLY A 1 99 ? -6.681 -5.719 3.780 1.00 98.62 99 GLY A N 1
ATOM 787 C CA . GLY A 1 99 ? -6.554 -7.027 3.132 1.00 98.62 99 GLY A CA 1
ATOM 788 C C . GLY A 1 99 ? -7.518 -8.102 3.647 1.00 98.62 99 GLY A C 1
ATOM 789 O O . GLY A 1 99 ? -7.731 -9.104 2.965 1.00 98.62 99 GLY A O 1
ATOM 790 N N . GLU A 1 100 ? -8.149 -7.919 4.812 1.00 98.44 100 GLU A N 1
ATOM 791 C CA . GLU A 1 100 ? -9.182 -8.842 5.300 1.00 98.44 100 GLU A CA 1
ATOM 792 C C . GLU A 1 100 ? -10.410 -8.882 4.384 1.00 98.44 100 GLU A C 1
ATOM 794 O O . GLU A 1 100 ? -10.998 -9.954 4.226 1.00 98.44 100 GLU A O 1
ATOM 799 N N . ASP A 1 101 ? -10.738 -7.756 3.740 1.00 98.44 101 ASP A N 1
ATOM 800 C CA . ASP A 1 101 ? -11.925 -7.590 2.894 1.00 98.44 101 ASP A CA 1
ATOM 801 C C . ASP A 1 101 ? -11.668 -7.889 1.398 1.00 98.44 101 ASP A C 1
ATOM 803 O O . ASP A 1 101 ? -12.610 -7.843 0.597 1.00 98.44 101 ASP A O 1
ATOM 807 N N . LEU A 1 102 ? -10.418 -8.206 1.028 1.00 98.69 102 LEU A N 1
ATOM 808 C CA . LEU A 1 102 ? -9.933 -8.411 -0.346 1.00 98.69 102 LEU A CA 1
ATOM 809 C C . LEU A 1 102 ? -9.575 -9.881 -0.630 1.00 98.69 102 LEU A C 1
ATOM 811 O O . LEU A 1 102 ? -9.216 -10.637 0.275 1.00 98.69 102 LEU A O 1
ATOM 815 N N . ASP A 1 103 ? -9.607 -10.261 -1.909 1.00 98.62 103 ASP A N 1
ATOM 816 C CA . ASP A 1 103 ? -9.199 -11.593 -2.384 1.00 98.62 103 ASP A CA 1
ATOM 817 C C . ASP A 1 103 ? -7.725 -11.643 -2.809 1.00 98.62 103 ASP A C 1
ATOM 819 O O . ASP A 1 103 ? -7.100 -12.705 -2.777 1.00 98.62 103 ASP A O 1
ATOM 823 N N . ILE A 1 104 ? -7.182 -10.505 -3.257 1.00 98.81 104 ILE A N 1
ATOM 824 C CA . ILE A 1 104 ? -5.808 -10.359 -3.747 1.00 98.81 104 ILE A CA 1
ATOM 825 C C . ILE A 1 104 ? -5.234 -9.052 -3.194 1.00 98.81 104 ILE A C 1
ATOM 827 O O . ILE A 1 104 ? -5.797 -7.975 -3.408 1.00 98.81 104 ILE A O 1
ATOM 831 N N . ALA A 1 105 ? -4.076 -9.120 -2.540 1.00 98.81 105 ALA A N 1
ATOM 832 C CA . ALA A 1 105 ? -3.303 -7.918 -2.244 1.00 98.81 105 ALA A CA 1
ATOM 833 C C . ALA A 1 105 ? -2.446 -7.569 -3.461 1.00 98.81 105 ALA A C 1
ATOM 835 O O . ALA A 1 105 ? -1.579 -8.345 -3.853 1.00 98.81 105 ALA A O 1
ATOM 836 N N . SER A 1 106 ? -2.668 -6.417 -4.083 1.00 98.88 106 SER A N 1
ATOM 837 C CA . SER A 1 106 ? -1.794 -5.955 -5.161 1.00 98.88 106 SER A CA 1
ATOM 838 C C . SER A 1 106 ? -1.014 -4.728 -4.726 1.00 98.88 106 SER A C 1
ATOM 840 O O . SER A 1 106 ? -1.402 -4.062 -3.771 1.00 98.88 106 SER A O 1
ATOM 842 N N . TRP A 1 107 ? 0.099 -4.427 -5.383 1.00 98.88 107 TRP A N 1
ATOM 843 C CA . TRP A 1 107 ? 0.853 -3.215 -5.080 1.00 98.88 107 TRP A CA 1
ATOM 844 C C . TRP A 1 107 ? 1.620 -2.679 -6.281 1.00 98.88 107 TRP A C 1
ATOM 846 O O . TRP A 1 107 ? 1.812 -3.385 -7.279 1.00 98.88 107 TRP A O 1
ATOM 856 N N . ASP A 1 108 ? 2.075 -1.439 -6.137 1.00 98.88 108 ASP A N 1
ATOM 857 C CA . ASP A 1 108 ? 2.692 -0.661 -7.202 1.00 98.88 108 ASP A CA 1
ATOM 858 C C . ASP A 1 108 ? 4.202 -0.505 -6.967 1.00 98.88 108 ASP A C 1
ATOM 860 O O . ASP A 1 108 ? 4.655 0.142 -6.016 1.00 98.88 108 ASP A O 1
ATOM 864 N N . SER A 1 109 ? 4.993 -1.114 -7.852 1.00 98.75 109 SER A N 1
ATOM 865 C CA . SER A 1 109 ? 6.450 -1.219 -7.783 1.00 98.75 109 SER A CA 1
ATOM 866 C C . SER A 1 109 ? 7.146 -0.248 -8.740 1.00 98.75 109 SER A C 1
ATOM 868 O O . SER A 1 109 ? 7.189 -0.446 -9.962 1.00 98.75 109 SER A O 1
ATOM 870 N N . TYR A 1 110 ? 7.782 0.774 -8.156 1.00 98.75 110 TYR A N 1
ATOM 871 C CA . TYR A 1 110 ? 8.614 1.762 -8.844 1.00 98.75 110 TYR A CA 1
ATOM 872 C C . TYR A 1 110 ? 10.032 1.859 -8.247 1.00 98.75 110 TYR A C 1
ATOM 874 O O . TYR A 1 110 ? 10.360 2.869 -7.613 1.00 98.75 110 TYR A O 1
ATOM 882 N N . PRO A 1 111 ? 10.897 0.839 -8.447 1.00 98.56 111 PRO A N 1
ATOM 883 C CA . PRO A 1 111 ? 12.183 0.720 -7.751 1.00 98.56 111 PRO A CA 1
ATOM 884 C C . PRO A 1 111 ? 13.091 1.950 -7.852 1.00 98.56 111 PRO A C 1
ATOM 886 O O . PRO A 1 111 ? 13.716 2.335 -6.863 1.00 98.56 111 PRO A O 1
ATOM 889 N N . LEU A 1 112 ? 13.148 2.608 -9.019 1.00 98.56 112 LEU A N 1
ATOM 890 C CA . LEU A 1 112 ? 14.036 3.767 -9.197 1.00 98.56 112 LEU A CA 1
ATOM 891 C C . LEU A 1 112 ? 13.530 4.990 -8.435 1.00 98.56 112 LEU A C 1
ATOM 893 O O . LEU A 1 112 ? 14.308 5.691 -7.798 1.00 98.56 112 LEU A O 1
ATOM 897 N N . GLY A 1 113 ? 12.221 5.240 -8.489 1.00 97.62 113 GLY A N 1
ATOM 898 C CA . GLY A 1 113 ? 11.641 6.377 -7.785 1.00 97.62 113 GLY A CA 1
ATOM 899 C C . GLY A 1 113 ? 11.676 6.180 -6.268 1.00 97.62 113 GLY A C 1
ATOM 900 O O . GLY A 1 113 ? 11.973 7.118 -5.532 1.00 97.62 113 GLY A O 1
ATOM 901 N N . PHE A 1 114 ? 11.448 4.951 -5.793 1.00 97.94 114 PHE A N 1
ATOM 902 C CA . PHE A 1 114 ? 11.510 4.634 -4.366 1.00 97.94 114 PHE A CA 1
ATOM 903 C C . PHE A 1 114 ? 12.925 4.739 -3.792 1.00 97.94 114 PHE A C 1
ATOM 905 O O . PHE A 1 114 ? 13.066 5.212 -2.666 1.00 97.94 114 PHE A O 1
ATOM 912 N N . LEU A 1 115 ? 13.967 4.376 -4.548 1.00 98.00 115 LEU A N 1
ATOM 913 C CA . LEU A 1 115 ? 15.356 4.591 -4.124 1.00 98.00 115 LEU A CA 1
ATOM 914 C C . LEU A 1 115 ? 15.643 6.076 -3.835 1.00 98.00 115 LEU A C 1
ATOM 916 O O . LEU A 1 115 ? 16.286 6.413 -2.839 1.00 98.00 115 LEU A O 1
ATOM 920 N N . GLU A 1 116 ? 15.137 6.968 -4.685 1.00 96.50 116 GLU A N 1
ATOM 921 C CA . GLU A 1 116 ? 15.352 8.408 -4.539 1.00 96.50 116 GLU A CA 1
ATOM 922 C C . GLU A 1 116 ? 14.523 9.011 -3.397 1.00 96.50 116 GLU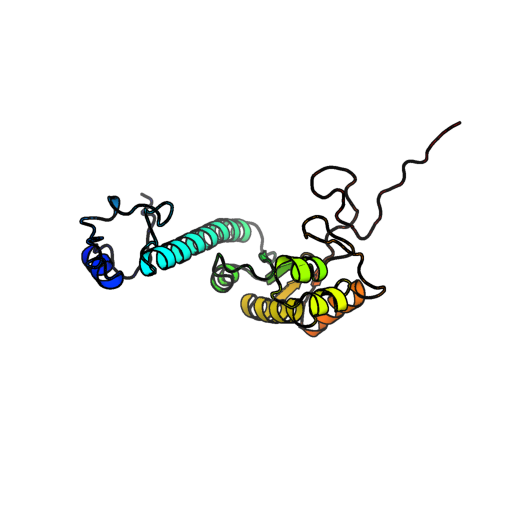 A C 1
ATOM 924 O O . GLU A 1 116 ? 15.077 9.707 -2.544 1.00 96.50 116 GLU A O 1
ATOM 929 N N . ASP A 1 117 ? 13.226 8.700 -3.346 1.00 93.94 117 ASP A N 1
ATOM 930 C CA . ASP A 1 117 ? 12.239 9.357 -2.475 1.00 93.94 117 ASP A CA 1
ATOM 931 C C . ASP A 1 117 ? 12.044 8.665 -1.110 1.00 93.94 117 ASP A C 1
ATOM 933 O O . ASP A 1 117 ? 11.847 9.317 -0.085 1.00 93.94 117 ASP A O 1
ATOM 937 N N . ARG A 1 118 ? 12.120 7.328 -1.062 1.00 95.12 118 ARG A N 1
ATOM 938 C CA . ARG A 1 118 ? 11.655 6.526 0.088 1.00 95.12 118 ARG A CA 1
ATOM 939 C C . ARG A 1 118 ? 12.778 5.796 0.818 1.00 95.12 118 ARG A C 1
ATOM 941 O O . ARG A 1 118 ? 12.673 5.591 2.031 1.00 95.12 118 ARG A O 1
ATOM 948 N N . VAL A 1 119 ? 13.852 5.410 0.135 1.00 95.94 119 VAL A N 1
ATOM 949 C CA . VAL A 1 119 ? 14.981 4.694 0.747 1.00 95.94 119 VAL A CA 1
ATOM 950 C C . VAL A 1 119 ? 15.917 5.671 1.464 1.00 95.94 119 VAL A C 1
ATOM 952 O O . VAL A 1 119 ? 16.380 6.668 0.900 1.00 95.94 119 VAL A O 1
ATOM 955 N N . ILE A 1 120 ? 16.210 5.371 2.733 1.00 95.38 120 ILE A N 1
ATOM 956 C CA . ILE A 1 120 ? 17.200 6.095 3.538 1.00 95.38 120 ILE A CA 1
ATOM 957 C C . ILE A 1 120 ? 18.542 5.386 3.346 1.00 95.38 120 ILE A C 1
ATOM 959 O O . ILE A 1 120 ? 18.826 4.394 4.009 1.00 95.38 120 ILE A O 1
ATOM 963 N N . ALA A 1 121 ? 19.349 5.888 2.417 1.00 95.69 121 ALA A N 1
ATOM 964 C CA . ALA A 1 121 ? 20.675 5.366 2.097 1.00 95.69 121 ALA A CA 1
ATOM 965 C C . ALA A 1 121 ? 21.637 6.515 1.770 1.00 95.69 121 ALA A C 1
ATOM 967 O O . ALA A 1 121 ? 21.198 7.642 1.519 1.00 95.69 121 ALA A O 1
ATOM 968 N N . SER A 1 122 ? 22.943 6.235 1.776 1.00 97.56 122 SER A N 1
ATOM 969 C CA . SER A 1 122 ? 23.956 7.235 1.425 1.00 97.56 122 SER A CA 1
ATOM 970 C C . SER A 1 122 ? 23.856 7.643 -0.048 1.00 97.56 122 SER A C 1
ATOM 972 O O . SER A 1 122 ? 23.339 6.897 -0.886 1.00 97.56 122 SER A O 1
ATOM 974 N N . SER A 1 123 ? 24.379 8.823 -0.381 1.00 96.50 123 SER A N 1
ATOM 975 C CA . SER A 1 123 ? 24.409 9.319 -1.760 1.00 96.50 123 SER A CA 1
ATOM 976 C C . SER A 1 123 ? 25.164 8.372 -2.695 1.00 96.50 123 SER A C 1
ATOM 978 O O . SER A 1 123 ? 24.742 8.168 -3.829 1.00 96.50 123 SER A O 1
ATOM 980 N N . GLU A 1 124 ? 26.242 7.747 -2.217 1.00 97.75 124 GLU A N 1
ATOM 981 C CA . GLU A 1 124 ? 27.044 6.784 -2.978 1.00 97.75 124 GLU A CA 1
ATOM 982 C C . GLU A 1 124 ? 26.236 5.523 -3.295 1.00 97.75 124 GLU A C 1
ATOM 984 O O . GLU A 1 124 ? 26.290 5.021 -4.417 1.00 97.75 124 GLU A O 1
ATOM 989 N N . PHE A 1 125 ? 25.445 5.035 -2.332 1.00 98.06 125 PHE A N 1
ATOM 990 C CA . PHE A 1 125 ? 24.549 3.900 -2.548 1.00 98.06 125 PHE A CA 1
ATOM 991 C C . PHE A 1 125 ? 23.463 4.245 -3.571 1.00 98.06 125 PHE A C 1
ATOM 993 O O . PHE A 1 125 ? 23.288 3.519 -4.551 1.00 98.06 125 PHE A O 1
ATOM 1000 N N . LYS A 1 126 ? 22.783 5.388 -3.399 1.00 97.62 126 LYS A N 1
ATOM 1001 C CA . LYS A 1 126 ? 21.774 5.854 -4.364 1.00 97.62 126 LYS A CA 1
ATOM 1002 C C . LYS A 1 126 ? 22.372 6.001 -5.761 1.00 97.62 126 LYS A C 1
ATOM 1004 O O . LYS A 1 126 ? 21.780 5.539 -6.729 1.00 97.62 126 LYS A O 1
ATOM 1009 N N . GLN A 1 127 ? 23.587 6.534 -5.872 1.00 96.94 127 GLN A N 1
ATOM 1010 C CA . GLN A 1 127 ? 24.287 6.664 -7.147 1.00 96.94 127 GLN A CA 1
ATOM 1011 C C . GLN A 1 127 ? 24.636 5.306 -7.777 1.00 96.94 127 GLN A C 1
ATOM 1013 O O . GLN A 1 127 ? 24.480 5.142 -8.989 1.00 96.94 127 GLN A O 1
ATOM 1018 N N . ALA A 1 128 ? 25.082 4.330 -6.982 1.00 97.94 128 ALA A N 1
ATOM 1019 C CA . ALA A 1 128 ? 25.426 2.992 -7.464 1.00 97.94 128 ALA A CA 1
ATOM 1020 C C . ALA A 1 128 ? 24.206 2.226 -8.011 1.00 97.94 128 ALA A C 1
ATOM 1022 O O . ALA A 1 128 ? 24.328 1.489 -8.995 1.00 97.94 128 ALA A O 1
ATOM 1023 N N . PHE A 1 129 ? 23.034 2.437 -7.405 1.00 98.31 129 PHE A N 1
ATOM 1024 C CA . PHE A 1 129 ? 21.785 1.744 -7.734 1.00 98.31 129 PHE A CA 1
ATOM 1025 C C . PHE A 1 129 ? 20.767 2.605 -8.493 1.00 98.31 129 PHE A C 1
ATOM 1027 O O . PHE A 1 129 ? 19.655 2.147 -8.759 1.00 98.31 129 PHE A O 1
ATOM 1034 N N . ALA A 1 130 ? 21.140 3.818 -8.913 1.00 97.88 130 ALA A N 1
ATOM 1035 C CA . ALA A 1 130 ? 20.236 4.807 -9.508 1.00 97.88 130 ALA A CA 1
ATOM 1036 C C . ALA A 1 130 ? 19.413 4.265 -10.689 1.00 97.88 130 ALA A C 1
ATOM 1038 O O . ALA A 1 130 ? 18.332 4.764 -10.980 1.00 97.88 130 ALA A O 1
ATOM 1039 N N . ARG A 1 131 ? 19.911 3.248 -11.403 1.00 98.62 131 ARG A N 1
ATOM 1040 C CA . ARG A 1 131 ? 19.276 2.683 -12.605 1.00 98.62 131 ARG A CA 1
ATOM 1041 C C . ARG A 1 131 ? 18.778 1.249 -12.415 1.00 98.62 131 ARG A C 1
ATOM 1043 O O . ARG A 1 131 ? 18.381 0.622 -13.402 1.00 98.62 131 ARG A O 1
ATOM 1050 N N . GLN A 1 132 ? 18.805 0.745 -11.183 1.00 97.88 132 GLN A N 1
ATOM 1051 C CA . GLN A 1 132 ? 18.435 -0.618 -10.801 1.00 97.88 132 GLN A CA 1
ATOM 1052 C C . GLN A 1 132 ? 17.435 -0.650 -9.637 1.00 97.88 132 GLN A C 1
ATOM 1054 O O . GLN A 1 132 ? 16.641 -1.584 -9.561 1.00 97.88 132 GLN A O 1
ATOM 1059 N N . GLY A 1 133 ? 17.429 0.382 -8.791 1.00 98.06 133 GLY A N 1
AT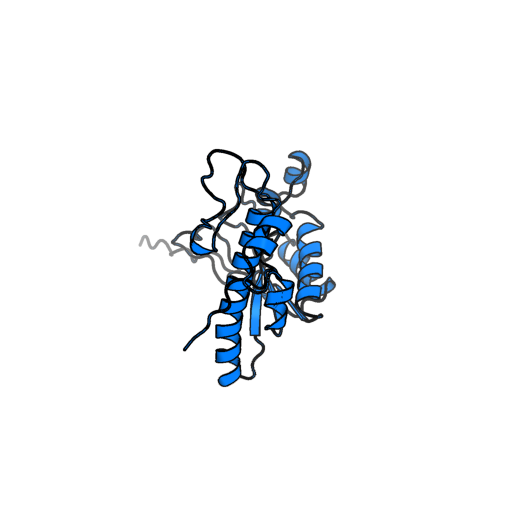OM 1060 C CA . GLY A 1 133 ? 16.690 0.393 -7.534 1.00 98.06 133 GLY A CA 1
ATOM 1061 C C . GLY A 1 133 ? 17.479 -0.290 -6.421 1.00 98.06 133 GLY A C 1
ATOM 1062 O O . GLY A 1 133 ? 18.475 -0.972 -6.669 1.00 98.06 133 GLY A O 1
ATOM 1063 N N . ASP A 1 134 ? 17.033 -0.072 -5.189 1.00 98.31 134 ASP A N 1
ATOM 1064 C CA . ASP A 1 134 ? 17.535 -0.808 -4.032 1.00 98.31 134 ASP A CA 1
ATOM 1065 C C . ASP A 1 134 ? 17.281 -2.322 -4.227 1.00 98.31 134 ASP A C 1
ATOM 1067 O O . ASP A 1 134 ? 16.170 -2.691 -4.614 1.00 98.31 134 ASP A O 1
ATOM 1071 N N . PRO A 1 135 ? 18.272 -3.206 -4.004 1.00 97.44 135 PRO A N 1
ATOM 1072 C CA . PRO A 1 135 ? 18.097 -4.645 -4.217 1.00 97.44 135 PRO A CA 1
ATOM 1073 C C . PRO A 1 135 ? 16.990 -5.293 -3.381 1.00 97.44 135 PRO A C 1
ATOM 1075 O O . PRO A 1 135 ? 16.415 -6.281 -3.823 1.00 97.44 135 PRO A O 1
ATOM 1078 N N . ASP A 1 136 ? 16.677 -4.740 -2.209 1.00 97.94 136 ASP A N 1
ATOM 1079 C CA . ASP A 1 136 ? 15.793 -5.373 -1.232 1.00 97.94 136 ASP A CA 1
ATOM 1080 C C . ASP A 1 136 ? 14.453 -4.642 -1.091 1.00 97.94 136 ASP A C 1
ATOM 1082 O O . ASP A 1 136 ? 13.479 -5.232 -0.623 1.00 97.94 136 ASP A O 1
ATOM 1086 N N . PHE A 1 137 ? 14.354 -3.370 -1.496 1.00 98.12 137 PHE A N 1
ATOM 1087 C CA . PHE A 1 137 ? 13.140 -2.583 -1.263 1.00 98.12 137 PHE A CA 1
ATOM 1088 C C . PHE A 1 137 ? 11.900 -3.210 -1.910 1.00 98.12 137 PHE A C 1
ATOM 1090 O O . PHE A 1 137 ? 10.890 -3.388 -1.230 1.00 98.12 137 PHE A O 1
ATOM 1097 N N . GLN A 1 138 ? 11.928 -3.560 -3.198 1.00 97.31 138 GLN A N 1
ATOM 1098 C CA . GLN A 1 138 ? 10.772 -4.210 -3.831 1.00 97.31 138 GLN A CA 1
ATOM 1099 C C . GLN A 1 138 ? 10.546 -5.639 -3.323 1.00 97.31 138 GLN A C 1
ATOM 1101 O O . GLN A 1 138 ? 9.395 -5.996 -3.079 1.00 97.31 138 GLN A O 1
ATOM 1106 N N . ALA A 1 139 ? 11.611 -6.408 -3.076 1.00 98.56 139 ALA A N 1
ATOM 1107 C CA . ALA A 1 139 ? 11.530 -7.761 -2.524 1.00 98.56 139 ALA A CA 1
ATOM 1108 C C . ALA A 1 139 ? 10.845 -7.780 -1.145 1.00 98.56 139 ALA A C 1
ATOM 1110 O O . ALA A 1 139 ? 9.946 -8.585 -0.899 1.00 98.56 139 ALA A O 1
ATOM 1111 N N . PHE A 1 140 ? 11.176 -6.820 -0.279 1.00 98.75 140 PHE A N 1
ATOM 1112 C CA . PHE A 1 140 ? 10.501 -6.618 1.002 1.00 98.75 140 PHE A CA 1
ATOM 1113 C C . PHE A 1 140 ? 8.993 -6.385 0.822 1.00 98.75 140 PHE A C 1
ATOM 1115 O O . PHE A 1 140 ? 8.179 -7.004 1.508 1.00 98.75 140 PHE A O 1
ATOM 1122 N N . HIS A 1 141 ? 8.599 -5.525 -0.121 1.00 98.81 141 HIS A N 1
ATOM 1123 C CA . HIS A 1 141 ? 7.183 -5.252 -0.377 1.00 98.81 141 HIS A CA 1
ATOM 1124 C C . HIS A 1 141 ? 6.468 -6.445 -1.022 1.00 98.81 141 HIS A C 1
ATOM 1126 O O . HIS A 1 141 ? 5.300 -6.680 -0.722 1.00 98.81 141 HIS A O 1
ATOM 1132 N N . HIS A 1 142 ? 7.155 -7.244 -1.842 1.00 98.81 142 HIS A N 1
ATOM 1133 C CA . HIS A 1 142 ? 6.620 -8.516 -2.332 1.00 98.81 142 HIS A CA 1
ATOM 1134 C C . HIS A 1 142 ? 6.237 -9.439 -1.170 1.00 98.81 142 HIS A C 1
ATOM 1136 O O . HIS A 1 142 ? 5.126 -9.965 -1.136 1.00 98.81 142 HIS A O 1
ATOM 1142 N N . ASP A 1 143 ? 7.119 -9.591 -0.181 1.00 98.88 143 ASP A N 1
ATOM 1143 C CA . ASP A 1 143 ? 6.872 -10.440 0.989 1.00 98.88 143 ASP A CA 1
ATOM 1144 C C . ASP A 1 143 ? 5.780 -9.881 1.909 1.00 98.88 143 ASP A C 1
ATOM 1146 O O . ASP A 1 143 ? 4.926 -10.633 2.402 1.00 98.88 143 ASP A O 1
ATOM 1150 N N . LEU A 1 144 ? 5.771 -8.559 2.099 1.00 98.81 144 LEU A N 1
ATOM 1151 C CA . LEU A 1 144 ? 4.723 -7.861 2.836 1.00 98.81 144 LEU A CA 1
ATOM 1152 C C . LEU A 1 144 ? 3.354 -8.117 2.199 1.00 98.81 144 LEU A C 1
ATOM 1154 O O . LEU A 1 144 ? 2.441 -8.587 2.878 1.00 98.81 144 LEU A O 1
ATOM 1158 N N . TYR A 1 145 ? 3.205 -7.862 0.898 1.00 98.88 145 TYR A N 1
ATOM 1159 C CA . TYR A 1 145 ? 1.908 -7.981 0.234 1.00 98.88 145 TYR A CA 1
ATOM 1160 C C . TYR A 1 145 ? 1.502 -9.420 -0.052 1.00 98.88 145 TYR A C 1
ATOM 1162 O O . TYR A 1 145 ? 0.309 -9.716 -0.021 1.00 98.88 145 TYR A O 1
ATOM 1170 N N . ARG A 1 146 ? 2.453 -10.352 -0.172 1.00 98.75 146 ARG A N 1
ATOM 1171 C CA . ARG A 1 146 ? 2.140 -11.784 -0.097 1.00 98.75 146 ARG A CA 1
ATOM 1172 C C . ARG A 1 146 ? 1.493 -12.145 1.239 1.00 98.75 146 ARG A C 1
ATOM 1174 O O . ARG A 1 146 ? 0.536 -12.917 1.260 1.00 98.75 146 ARG A O 1
ATOM 1181 N N . SER A 1 147 ? 1.986 -11.579 2.341 1.00 98.56 147 SER A N 1
ATOM 1182 C CA . SER A 1 147 ? 1.433 -11.818 3.680 1.00 98.56 147 SER A CA 1
ATOM 1183 C C . SER A 1 147 ? 0.060 -11.162 3.856 1.00 98.56 147 SER A C 1
ATOM 1185 O O . SER A 1 147 ? -0.871 -11.822 4.313 1.00 98.56 147 SER A O 1
ATOM 1187 N N . VAL A 1 148 ? -0.099 -9.903 3.429 1.00 98.69 148 VAL A N 1
ATOM 1188 C CA . VAL A 1 148 ? -1.395 -9.192 3.435 1.00 98.69 148 VAL A CA 1
ATOM 1189 C C . VAL A 1 148 ? -2.440 -9.941 2.600 1.00 98.69 148 VAL A C 1
ATOM 1191 O O . VAL A 1 148 ? -3.572 -10.120 3.039 1.00 98.69 148 VAL A O 1
ATOM 1194 N N . GLY A 1 149 ? -2.049 -10.442 1.426 1.00 98.38 149 GLY A N 1
ATOM 1195 C CA . GLY A 1 149 ? -2.911 -11.188 0.508 1.00 98.38 149 GLY A CA 1
ATOM 1196 C C . GLY A 1 149 ? -3.133 -12.655 0.876 1.00 98.38 149 GLY A C 1
ATOM 1197 O O . GLY A 1 149 ? -3.645 -13.412 0.053 1.00 98.38 149 GLY A O 1
ATOM 1198 N N . LYS A 1 150 ? -2.718 -13.097 2.074 1.00 98.19 150 LYS A N 1
ATOM 1199 C CA . LYS A 1 150 ? -2.871 -14.490 2.544 1.00 98.19 150 LYS A CA 1
ATOM 1200 C C . LYS A 1 150 ? -2.302 -15.507 1.535 1.00 98.19 150 LYS A C 1
ATOM 1202 O O . LYS A 1 150 ? -2.859 -16.582 1.327 1.00 98.19 150 LYS A O 1
ATOM 1207 N N . GLY A 1 151 ? -1.195 -15.143 0.886 1.00 98.19 151 GLY A N 1
ATOM 1208 C CA . GLY A 1 151 ? -0.518 -15.918 -0.154 1.00 98.19 151 GLY A CA 1
ATOM 1209 C C . GLY A 1 151 ? -0.821 -15.478 -1.591 1.00 98.19 151 GLY A C 1
ATOM 1210 O O . GLY A 1 151 ? 0.023 -15.706 -2.455 1.00 98.19 151 GLY A O 1
ATOM 1211 N N . ARG A 1 152 ? -1.956 -14.814 -1.856 1.00 98.62 152 ARG A N 1
ATOM 1212 C CA . ARG A 1 152 ? -2.354 -14.364 -3.201 1.00 98.62 152 ARG A CA 1
ATOM 1213 C C . ARG A 1 152 ? -2.059 -12.884 -3.404 1.00 98.62 152 ARG A C 1
ATOM 1215 O O . ARG A 1 152 ? -2.662 -12.028 -2.754 1.00 98.62 152 ARG A O 1
ATOM 1222 N N . TRP A 1 153 ? -1.146 -12.567 -4.317 1.00 98.81 153 TRP A N 1
ATOM 1223 C CA . TRP A 1 153 ? -0.728 -11.184 -4.524 1.00 98.81 153 TRP A CA 1
ATOM 1224 C C . TRP A 1 153 ? -0.219 -10.901 -5.937 1.00 98.81 153 TRP A C 1
ATOM 1226 O O . TRP A 1 153 ? 0.299 -11.793 -6.615 1.00 98.81 153 TRP A O 1
ATOM 1236 N N . TRP A 1 154 ? -0.393 -9.656 -6.386 1.00 98.88 154 TRP A N 1
ATOM 1237 C CA . TRP A 1 154 ? -0.015 -9.178 -7.724 1.00 98.88 154 TRP A CA 1
ATOM 1238 C C . TRP A 1 154 ? 0.886 -7.938 -7.631 1.00 98.88 154 TRP A C 1
ATOM 1240 O O . TRP A 1 154 ? 0.822 -7.177 -6.664 1.00 98.88 154 TRP A O 1
ATOM 1250 N N . VAL A 1 155 ? 1.659 -7.673 -8.683 1.00 98.94 155 VAL A N 1
ATOM 1251 C CA . VAL A 1 155 ? 2.151 -6.317 -8.969 1.00 98.94 155 VAL A CA 1
ATOM 1252 C C . VAL A 1 155 ? 1.164 -5.679 -9.944 1.00 98.94 155 VAL A C 1
ATOM 1254 O O . VAL A 1 155 ? 1.115 -6.084 -11.108 1.00 98.94 155 VAL A O 1
ATOM 1257 N N . MET A 1 156 ? 0.345 -4.733 -9.475 1.00 98.88 156 MET A N 1
ATOM 1258 C CA . MET A 1 156 ? -0.667 -4.080 -10.322 1.00 98.88 156 MET A CA 1
ATOM 1259 C C . MET A 1 156 ? -0.042 -3.013 -11.220 1.00 98.88 156 MET A C 1
ATOM 1261 O O . MET A 1 156 ? -0.441 -2.861 -12.376 1.00 98.88 156 MET A O 1
ATOM 1265 N N . GLU A 1 157 ? 0.985 -2.333 -10.718 1.00 98.88 157 GLU A N 1
ATOM 1266 C CA . GLU A 1 157 ? 1.769 -1.384 -11.493 1.00 98.88 157 GLU A CA 1
ATOM 1267 C C . GLU A 1 157 ? 3.265 -1.677 -11.365 1.00 98.88 157 GLU A C 1
ATOM 1269 O O . GLU A 1 157 ? 3.865 -1.529 -10.308 1.00 98.88 157 GLU A O 1
ATOM 1274 N N . GLN A 1 158 ? 3.896 -2.091 -12.460 1.00 98.88 158 GLN A N 1
ATOM 1275 C CA . GLN A 1 158 ? 5.339 -2.301 -12.558 1.00 98.88 158 GLN A CA 1
ATOM 1276 C C . GLN A 1 158 ? 5.966 -1.215 -13.426 1.00 98.88 158 GLN A C 1
ATOM 1278 O O . GLN A 1 158 ? 5.555 -1.024 -14.577 1.00 98.88 158 GLN A O 1
ATOM 1283 N N . GLN A 1 159 ? 7.024 -0.578 -12.918 1.00 98.81 159 GLN A N 1
ATOM 1284 C CA . GLN A 1 159 ? 7.808 0.419 -13.647 1.00 98.81 159 GLN A CA 1
ATOM 1285 C C . GLN A 1 159 ? 8.356 -0.121 -14.987 1.00 98.81 159 GLN A C 1
ATOM 1287 O O . GLN A 1 159 ? 9.184 -1.037 -14.983 1.00 98.81 159 GLN A O 1
ATOM 1292 N N . PRO A 1 160 ? 7.981 0.474 -16.141 1.00 98.38 160 PRO A N 1
ATOM 1293 C CA . PRO A 1 160 ? 8.463 0.053 -17.457 1.00 98.38 160 PRO A CA 1
ATOM 1294 C C . PRO A 1 160 ? 9.601 0.938 -17.999 1.00 98.38 160 PRO A C 1
ATOM 1296 O O . PRO A 1 160 ? 10.148 0.662 -19.065 1.00 98.38 160 PRO A O 1
ATOM 1299 N N . GLY A 1 161 ? 9.936 2.032 -17.309 1.00 98.25 161 GLY A N 1
ATOM 1300 C CA . GLY A 1 161 ? 10.867 3.065 -17.768 1.00 98.25 161 GLY A CA 1
ATOM 1301 C C . GLY A 1 161 ? 11.012 4.206 -16.750 1.00 98.25 161 GLY A C 1
ATOM 1302 O O . GLY A 1 161 ? 10.610 4.033 -15.600 1.00 98.25 161 GLY A O 1
ATOM 1303 N N . PRO A 1 162 ? 11.589 5.364 -17.127 1.00 98.19 162 PRO A N 1
ATOM 1304 C CA . PRO A 1 162 ? 11.663 6.522 -16.232 1.00 98.19 162 PRO A CA 1
ATOM 1305 C C . PRO A 1 162 ? 10.262 7.026 -15.841 1.00 98.19 162 PRO A C 1
ATOM 1307 O O . PRO A 1 162 ? 9.336 6.997 -16.656 1.00 98.19 162 PRO A O 1
ATOM 1310 N N . VAL A 1 163 ? 10.128 7.491 -14.597 1.00 98.44 163 VAL A N 1
ATOM 1311 C CA . VAL A 1 163 ? 8.894 8.081 -14.045 1.00 98.44 163 VAL A CA 1
ATOM 1312 C C . VAL A 1 163 ? 8.987 9.6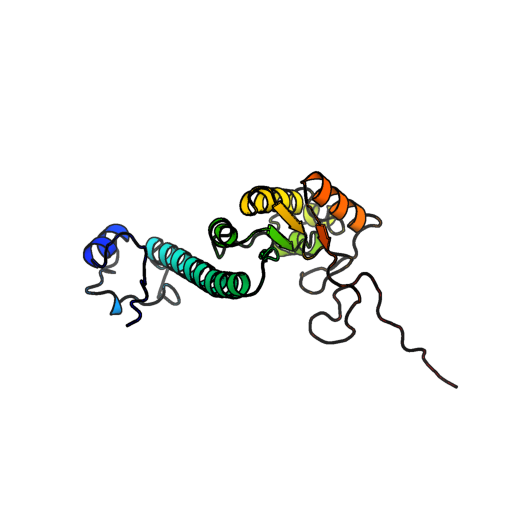14 -14.031 1.00 98.44 163 VAL A C 1
ATOM 1314 O O . VAL A 1 163 ? 9.897 10.187 -14.631 1.00 98.44 163 VAL A O 1
ATOM 1317 N N . ASN A 1 164 ? 8.024 10.300 -13.417 1.00 98.12 164 ASN A N 1
ATOM 1318 C CA . ASN A 1 164 ? 7.948 11.767 -13.398 1.00 98.12 164 ASN A CA 1
ATOM 1319 C C . ASN A 1 164 ? 8.033 12.398 -11.999 1.00 98.12 164 ASN A C 1
ATOM 1321 O O . ASN A 1 164 ? 8.207 13.610 -11.913 1.00 98.12 164 ASN A O 1
ATOM 1325 N N . TRP A 1 165 ? 7.828 11.622 -10.934 1.00 98.19 165 TRP A N 1
ATOM 1326 C CA . TRP A 1 165 ? 7.524 12.154 -9.601 1.00 98.19 165 TRP A CA 1
ATOM 1327 C C . TRP A 1 165 ? 8.711 12.159 -8.635 1.00 98.19 165 TRP A C 1
ATOM 1329 O O . TRP A 1 165 ? 8.677 12.899 -7.657 1.00 98.19 165 TRP A O 1
ATOM 1339 N N . ALA A 1 166 ? 9.759 11.370 -8.887 1.00 97.25 166 ALA A N 1
ATOM 1340 C CA . ALA A 1 166 ? 10.936 11.363 -8.024 1.00 97.25 166 ALA A CA 1
ATOM 1341 C C . ALA A 1 166 ? 11.815 12.601 -8.292 1.00 97.25 166 ALA A C 1
ATOM 1343 O O . ALA A 1 166 ? 11.750 13.166 -9.391 1.00 97.25 166 ALA A O 1
ATOM 1344 N N . PRO A 1 167 ? 12.683 13.014 -7.348 1.00 96.00 167 PRO A N 1
ATOM 1345 C CA . PRO A 1 167 ? 13.633 14.106 -7.577 1.00 96.00 167 PRO A CA 1
ATOM 1346 C C . PRO A 1 167 ? 14.524 13.886 -8.811 1.00 96.00 167 PRO A C 1
ATOM 1348 O O . PRO A 1 167 ? 14.782 14.821 -9.571 1.00 96.00 167 PRO A O 1
ATOM 1351 N N . TYR A 1 168 ? 14.935 12.635 -9.052 1.00 96.56 168 TYR A N 1
ATOM 1352 C CA . TYR A 1 168 ? 15.695 12.215 -10.227 1.00 96.56 168 TYR A CA 1
ATOM 1353 C C . TYR A 1 168 ? 15.042 10.986 -10.863 1.00 96.56 168 TYR A C 1
ATOM 1355 O O . TYR A 1 168 ? 14.685 10.034 -10.179 1.00 96.56 168 TYR A O 1
ATOM 1363 N N . ASN A 1 169 ? 14.886 11.000 -12.190 1.00 98.06 169 ASN A N 1
ATOM 1364 C CA . ASN A 1 169 ? 14.116 9.983 -12.918 1.00 98.06 169 ASN A CA 1
ATOM 1365 C C . ASN A 1 169 ? 14.949 9.338 -14.038 1.00 98.06 169 ASN A C 1
ATOM 1367 O O . ASN A 1 169 ? 14.704 9.586 -15.224 1.00 98.06 169 ASN A O 1
ATOM 1371 N N . PRO A 1 170 ? 15.982 8.549 -13.699 1.00 97.81 170 PRO A N 1
ATOM 1372 C CA . PRO A 1 170 ? 16.822 7.913 -14.699 1.00 97.81 170 PRO A CA 1
ATOM 1373 C C . PRO A 1 170 ? 16.074 6.801 -15.440 1.00 97.81 170 PRO A C 1
ATOM 1375 O O . PRO A 1 170 ? 15.135 6.183 -14.939 1.00 97.81 170 PRO A O 1
ATOM 1378 N N . SER A 1 171 ? 16.528 6.504 -16.657 1.00 98.06 171 SER A N 1
ATOM 1379 C CA . SER A 1 171 ? 16.073 5.303 -17.353 1.00 98.06 171 SER A CA 1
ATOM 1380 C C . SER A 1 171 ? 16.679 4.060 -16.691 1.00 98.06 171 SER A C 1
ATOM 1382 O O . SER A 1 171 ? 17.897 4.055 -16.458 1.00 98.06 171 SER A O 1
ATOM 1384 N N . PRO A 1 172 ? 15.905 2.975 -16.495 1.00 98.50 172 PRO A N 1
ATOM 1385 C CA . PRO A 1 172 ? 16.455 1.699 -16.044 1.00 98.50 172 PRO A CA 1
ATOM 1386 C C . PRO A 1 172 ? 17.612 1.219 -16.930 1.00 98.50 172 PRO A C 1
ATOM 1388 O O . PRO A 1 172 ? 17.704 1.586 -18.112 1.00 98.50 172 PRO A O 1
ATOM 1391 N N . LEU A 1 173 ? 18.509 0.401 -16.370 1.00 98.69 173 LEU A N 1
ATOM 1392 C CA . LEU A 1 173 ? 19.475 -0.346 -17.181 1.00 98.69 173 LEU A CA 1
ATOM 1393 C C . LEU A 1 173 ? 18.748 -1.335 -18.114 1.00 98.69 173 LEU A C 1
ATOM 1395 O O . LEU A 1 173 ? 17.661 -1.823 -17.779 1.00 98.69 173 LEU A O 1
ATOM 1399 N N . PRO A 1 174 ? 19.339 -1.670 -19.278 1.00 98.56 174 PRO A N 1
ATOM 1400 C CA . PRO A 1 174 ? 18.815 -2.730 -20.131 1.00 98.56 174 PRO A CA 1
ATOM 1401 C C . PRO A 1 174 ? 18.602 -4.025 -19.338 1.00 98.56 174 PRO A C 1
ATOM 1403 O O . PRO A 1 174 ? 19.518 -4.519 -18.688 1.00 98.56 174 PRO A O 1
ATOM 1406 N N . GLY A 1 175 ? 17.385 -4.567 -19.388 1.00 98.38 175 GLY A N 1
ATOM 1407 C CA . GLY A 1 175 ? 17.019 -5.803 -18.694 1.00 98.38 175 GLY A CA 1
ATOM 1408 C C . GLY A 1 175 ? 16.418 -5.632 -17.297 1.00 98.38 175 GLY A C 1
ATOM 1409 O O . GLY A 1 175 ? 15.856 -6.604 -16.800 1.00 98.38 175 GLY A O 1
ATOM 1410 N N . MET A 1 176 ? 16.427 -4.439 -16.690 1.00 98.69 176 MET A N 1
ATOM 1411 C CA . MET A 1 176 ? 15.874 -4.268 -15.333 1.00 98.69 176 MET A CA 1
ATOM 1412 C C . MET A 1 176 ? 14.371 -4.521 -15.252 1.00 98.69 176 MET A C 1
ATOM 1414 O O . MET A 1 176 ? 13.924 -5.199 -14.341 1.00 98.69 176 MET A O 1
ATOM 1418 N N . VAL A 1 177 ? 13.593 -4.087 -16.248 1.00 98.69 177 VAL A N 1
ATOM 1419 C CA . VAL A 1 177 ? 12.148 -4.379 -16.290 1.00 98.69 177 VAL A CA 1
ATOM 1420 C C . VAL A 1 177 ? 11.893 -5.891 -16.308 1.00 98.69 177 VAL A C 1
ATOM 1422 O O . VAL A 1 177 ? 10.990 -6.383 -15.634 1.00 98.69 177 VAL A O 1
ATOM 1425 N N . ARG A 1 178 ? 12.733 -6.650 -17.029 1.00 98.75 178 ARG A N 1
ATOM 1426 C CA . ARG A 1 178 ? 12.706 -8.118 -17.007 1.00 98.75 178 ARG A CA 1
ATOM 1427 C C . ARG A 1 178 ? 13.103 -8.646 -15.627 1.00 98.75 178 ARG A C 1
ATOM 1429 O O . ARG A 1 178 ? 12.436 -9.552 -15.147 1.00 98.75 178 ARG A O 1
ATOM 1436 N N . LEU A 1 179 ? 14.166 -8.114 -15.023 1.00 98.81 179 LEU A N 1
ATOM 1437 C CA . LEU A 1 179 ? 14.637 -8.518 -13.695 1.00 98.81 179 LEU A CA 1
ATOM 1438 C C . LEU A 1 179 ? 13.539 -8.345 -12.645 1.00 98.81 179 LEU A C 1
ATOM 1440 O O . LEU A 1 179 ? 13.165 -9.342 -12.044 1.00 98.81 179 LEU A O 1
ATOM 1444 N N . TRP A 1 180 ? 12.965 -7.148 -12.499 1.00 98.88 180 TRP A N 1
ATOM 1445 C CA . TRP A 1 180 ? 11.912 -6.872 -11.512 1.00 98.88 180 TRP A CA 1
ATOM 1446 C C . TRP A 1 180 ? 10.665 -7.737 -11.727 1.00 98.88 180 TRP A C 1
ATOM 1448 O O . TRP A 1 180 ? 10.048 -8.200 -10.776 1.00 98.88 180 TRP A O 1
ATOM 1458 N N . SER A 1 181 ? 10.321 -8.032 -12.986 1.00 98.81 181 SER A N 1
ATOM 1459 C CA . SER A 1 181 ? 9.208 -8.946 -13.278 1.00 98.81 181 SER A CA 1
ATOM 1460 C C . SER A 1 181 ? 9.506 -10.370 -12.790 1.00 98.81 181 SER A C 1
ATOM 1462 O O . SER A 1 181 ? 8.654 -11.009 -12.182 1.00 98.81 181 SER A O 1
ATOM 1464 N N . TRP A 1 182 ? 10.719 -10.876 -13.040 1.00 98.88 182 TRP A N 1
ATOM 1465 C CA . TRP A 1 182 ? 11.135 -12.204 -12.573 1.00 98.88 182 TRP A CA 1
ATOM 1466 C C . TRP A 1 182 ? 11.328 -12.271 -11.060 1.00 98.88 182 TRP A C 1
ATOM 1468 O O . TRP A 1 182 ? 11.033 -13.304 -10.474 1.00 98.88 182 TRP A O 1
ATOM 1478 N N . GLU A 1 183 ? 11.792 -11.192 -10.438 1.00 98.88 183 GLU A N 1
ATOM 1479 C CA . GLU A 1 183 ? 11.871 -11.038 -8.985 1.00 98.88 183 GLU A CA 1
ATOM 1480 C C . GLU A 1 183 ? 10.477 -11.148 -8.356 1.00 98.88 183 GLU A C 1
ATOM 1482 O O . GLU A 1 183 ? 10.268 -11.989 -7.484 1.00 98.88 183 GLU A O 1
ATOM 1487 N N . ALA A 1 184 ? 9.486 -10.419 -8.878 1.00 98.88 184 ALA A N 1
ATOM 1488 C CA . ALA A 1 184 ? 8.106 -10.533 -8.418 1.00 98.88 184 ALA A CA 1
ATOM 1489 C C . ALA A 1 184 ? 7.566 -11.970 -8.550 1.00 98.88 184 ALA A C 1
ATOM 1491 O O . ALA A 1 184 ? 7.001 -12.511 -7.598 1.00 98.88 184 ALA A O 1
ATOM 1492 N N . PHE A 1 185 ? 7.791 -12.633 -9.692 1.00 98.88 185 PHE A N 1
ATOM 1493 C CA . PHE A 1 185 ? 7.400 -14.037 -9.872 1.00 98.88 185 PHE A CA 1
ATOM 1494 C C . PHE A 1 185 ? 8.146 -14.992 -8.930 1.00 98.88 185 PHE A C 1
ATOM 1496 O O . PHE A 1 185 ? 7.538 -15.928 -8.416 1.00 98.88 185 PHE A O 1
ATOM 1503 N N . ALA A 1 186 ? 9.432 -14.758 -8.658 1.00 98.81 186 ALA A N 1
ATOM 1504 C CA . ALA A 1 186 ? 10.208 -15.554 -7.707 1.00 98.81 186 ALA A CA 1
ATOM 1505 C C . ALA A 1 186 ? 9.673 -15.418 -6.270 1.00 98.81 186 ALA A C 1
ATOM 1507 O O . ALA A 1 186 ? 9.673 -16.394 -5.523 1.00 98.81 186 ALA A O 1
ATOM 1508 N N . HIS A 1 187 ? 9.141 -14.245 -5.914 1.00 98.81 187 HIS A N 1
ATOM 1509 C CA . HIS A 1 187 ? 8.413 -14.014 -4.662 1.00 98.81 187 HIS A CA 1
ATOM 1510 C C . HIS A 1 187 ? 6.936 -14.471 -4.713 1.00 98.81 187 HIS A C 1
ATOM 1512 O O . HIS A 1 187 ? 6.194 -14.296 -3.741 1.00 98.81 187 HIS A O 1
ATOM 1518 N N . GLY A 1 188 ? 6.490 -15.076 -5.817 1.00 98.69 188 GLY A N 1
ATOM 1519 C CA . GLY A 1 188 ? 5.177 -15.710 -5.945 1.00 98.69 188 GLY A CA 1
ATOM 1520 C C . GLY A 1 188 ? 4.052 -14.816 -6.467 1.00 98.69 188 GLY A C 1
ATOM 1521 O O . GLY A 1 188 ? 2.894 -15.136 -6.211 1.00 98.69 188 GLY A O 1
ATOM 1522 N N . ALA A 1 189 ? 4.351 -13.710 -7.156 1.00 98.81 189 ALA A N 1
ATOM 1523 C CA . ALA A 1 189 ? 3.314 -12.899 -7.794 1.00 98.81 189 ALA A CA 1
ATOM 1524 C C . ALA A 1 189 ? 2.520 -13.741 -8.803 1.00 98.81 189 ALA A C 1
ATOM 1526 O O . ALA A 1 189 ? 3.108 -14.395 -9.664 1.00 98.81 189 ALA A O 1
ATOM 1527 N N . GLU A 1 190 ? 1.189 -13.689 -8.757 1.00 98.88 190 GLU A N 1
ATOM 1528 C CA . GLU A 1 190 ? 0.363 -14.360 -9.776 1.00 98.88 190 GLU A CA 1
ATOM 1529 C C . GLU A 1 190 ? 0.329 -13.557 -11.090 1.00 98.88 190 GLU A C 1
ATOM 1531 O O . GLU A 1 190 ? 0.146 -14.124 -12.168 1.00 98.88 190 GLU A O 1
ATOM 1536 N N . ALA A 1 191 ? 0.523 -12.234 -11.008 1.00 98.81 191 ALA A N 1
ATOM 1537 C CA . ALA A 1 191 ? 0.553 -11.329 -12.151 1.00 98.81 191 ALA A CA 1
ATOM 1538 C C . ALA A 1 191 ? 1.516 -10.151 -11.932 1.00 98.81 191 ALA A C 1
ATOM 1540 O O . ALA A 1 191 ? 1.693 -9.670 -10.810 1.00 98.81 191 ALA A O 1
ATOM 1541 N N . VAL A 1 192 ? 2.093 -9.667 -13.037 1.00 98.88 192 VAL A N 1
ATOM 1542 C CA . VAL A 1 192 ? 2.883 -8.431 -13.112 1.00 98.88 192 VAL A CA 1
ATOM 1543 C C . VAL A 1 192 ? 2.323 -7.571 -14.243 1.00 98.88 192 VAL A C 1
ATOM 1545 O O . VAL A 1 192 ? 2.456 -7.907 -15.423 1.00 98.88 192 VAL A O 1
ATOM 1548 N N . CYS A 1 193 ? 1.683 -6.466 -13.879 1.00 98.81 193 CYS A N 1
ATOM 1549 C CA . CYS A 1 193 ? 1.007 -5.549 -14.787 1.00 98.81 193 CYS A CA 1
ATOM 1550 C C . CYS A 1 193 ? 1.828 -4.262 -14.939 1.00 98.81 193 CYS A C 1
ATOM 1552 O O . CYS A 1 193 ? 2.144 -3.592 -13.965 1.00 98.81 193 CYS A O 1
ATOM 1554 N N . TYR A 1 194 ? 2.205 -3.892 -16.165 1.00 98.81 194 TYR A N 1
ATOM 1555 C CA . TYR A 1 194 ? 3.014 -2.689 -16.396 1.00 98.81 194 TYR A CA 1
ATOM 1556 C C . TYR A 1 194 ? 2.160 -1.422 -16.444 1.00 98.81 194 TYR A C 1
ATOM 1558 O O . TYR A 1 194 ? 1.255 -1.310 -17.280 1.00 98.81 194 TYR A O 1
ATOM 1566 N N . PHE A 1 195 ? 2.532 -0.417 -15.649 1.00 98.69 195 PHE A N 1
ATOM 1567 C CA . PHE A 1 195 ? 1.957 0.920 -15.750 1.00 98.69 195 PHE A CA 1
ATOM 1568 C C . PHE A 1 195 ? 2.875 1.829 -16.570 1.00 98.69 195 PHE A C 1
ATOM 1570 O O . PHE A 1 195 ? 3.967 2.196 -16.157 1.00 98.69 195 PHE A O 1
ATOM 1577 N N . ARG A 1 196 ? 2.525 2.232 -17.784 1.00 98.31 196 ARG A N 1
ATOM 1578 C CA . ARG A 1 196 ? 1.259 2.083 -18.518 1.00 98.31 196 ARG A CA 1
ATOM 1579 C C . ARG A 1 196 ? 1.528 1.570 -19.925 1.00 98.31 196 ARG A C 1
ATOM 1581 O O . ARG A 1 196 ? 2.663 1.575 -20.402 1.00 98.31 196 ARG A O 1
ATOM 1588 N N . TRP A 1 197 ? 0.475 1.196 -20.649 1.00 98.12 197 TRP A N 1
ATOM 1589 C CA . TRP A 1 197 ? 0.619 0.720 -22.030 1.00 98.12 197 TRP A CA 1
ATOM 1590 C C . TRP A 1 197 ? 1.363 1.714 -22.939 1.00 98.12 197 TRP A C 1
ATOM 1592 O O . TRP A 1 197 ? 2.260 1.340 -23.691 1.00 98.12 197 TRP A O 1
ATOM 1602 N N . ARG A 1 198 ? 1.007 3.002 -22.877 1.00 97.44 198 ARG A N 1
ATOM 1603 C CA . ARG A 1 198 ? 1.613 4.056 -23.700 1.00 97.44 198 ARG A CA 1
ATOM 1604 C C . ARG A 1 198 ? 1.781 5.336 -22.898 1.00 97.44 198 ARG A C 1
ATOM 1606 O O . ARG A 1 198 ? 0.832 5.765 -22.239 1.00 97.44 198 ARG A O 1
ATOM 1613 N N . GLN A 1 199 ? 2.953 5.956 -23.027 1.00 98.25 199 GLN A N 1
ATOM 1614 C CA . GLN A 1 199 ? 3.248 7.265 -22.444 1.00 98.25 199 GLN A CA 1
ATOM 1615 C C . GLN A 1 199 ? 2.225 8.311 -22.911 1.00 98.25 199 GLN A C 1
ATOM 1617 O O . GLN A 1 199 ? 1.996 8.484 -24.118 1.00 98.25 199 GLN A O 1
ATOM 1622 N N . ALA A 1 200 ? 1.608 9.004 -21.954 1.00 96.88 200 ALA A N 1
ATOM 1623 C CA . ALA A 1 200 ? 0.687 10.096 -22.238 1.00 96.88 200 ALA A CA 1
ATOM 1624 C C . ALA A 1 200 ? 1.466 11.323 -22.755 1.00 96.88 200 ALA A C 1
ATOM 1626 O O . ALA A 1 200 ? 2.546 11.611 -22.252 1.00 96.88 200 ALA A O 1
ATOM 1627 N N . PRO A 1 201 ? 0.970 12.066 -23.760 1.00 95.62 201 PRO A N 1
ATOM 1628 C CA . PRO A 1 201 ? 1.668 13.243 -24.281 1.00 95.62 201 PRO A CA 1
ATOM 1629 C C . PRO A 1 201 ? 1.244 14.564 -23.611 1.00 95.62 201 PRO A C 1
ATOM 1631 O O . PRO A 1 201 ? 1.537 15.626 -24.155 1.00 95.62 201 PRO A O 1
ATOM 1634 N N . PHE A 1 202 ? 0.506 14.510 -22.502 1.00 96.00 202 PHE A N 1
ATOM 1635 C CA . PHE A 1 202 ? -0.093 15.660 -21.822 1.00 96.00 202 PHE A CA 1
ATOM 1636 C C . PHE A 1 202 ? -0.254 15.383 -20.324 1.00 96.00 202 PHE A C 1
ATOM 1638 O O . PHE A 1 202 ? -0.115 14.240 -19.889 1.00 96.00 202 PHE A O 1
ATOM 1645 N N . ALA A 1 203 ? -0.617 16.430 -19.579 1.00 97.88 203 ALA A N 1
ATOM 1646 C CA . ALA A 1 203 ? -0.929 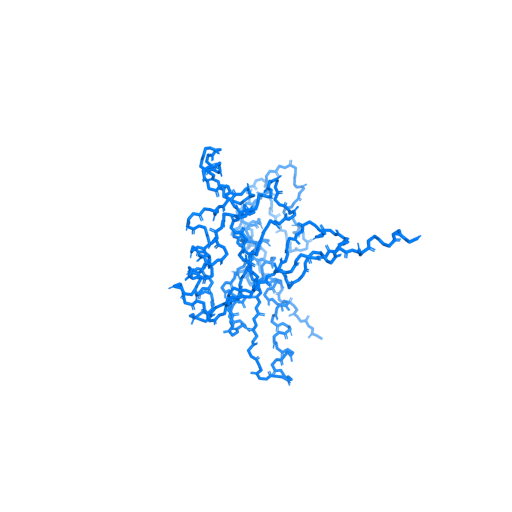16.388 -18.153 1.00 97.88 203 ALA A CA 1
ATOM 1647 C C . ALA A 1 203 ? 0.281 16.041 -17.256 1.00 97.88 203 ALA A C 1
ATOM 1649 O O . ALA A 1 203 ? 1.440 16.093 -17.685 1.00 97.88 203 ALA A O 1
ATOM 1650 N N . GLN A 1 204 ? -0.006 15.773 -15.984 1.00 98.38 204 GLN A N 1
ATOM 1651 C CA . GLN A 1 204 ? 0.954 15.632 -14.889 1.00 98.38 204 GLN A CA 1
ATOM 1652 C C . GLN A 1 204 ? 1.982 14.514 -15.140 1.00 98.38 204 GLN A C 1
ATOM 1654 O O . GLN A 1 204 ? 3.149 14.653 -14.786 1.00 98.38 204 GLN A O 1
ATOM 1659 N N . GLU A 1 205 ? 1.575 13.441 -15.820 1.00 98.19 205 GLU A N 1
ATOM 1660 C CA . GLU A 1 205 ? 2.403 12.257 -16.085 1.00 98.19 205 GLU A CA 1
ATOM 1661 C C . GLU A 1 205 ? 2.958 12.200 -17.513 1.00 98.19 205 GLU A C 1
ATOM 1663 O O . GLU A 1 205 ? 3.359 11.139 -17.990 1.00 98.19 205 GLU A O 1
ATOM 1668 N N . GLN A 1 206 ? 3.016 13.323 -18.236 1.00 97.44 206 GLN A N 1
ATOM 1669 C CA . GLN A 1 206 ? 3.508 13.318 -19.622 1.00 97.44 206 GLN A CA 1
ATOM 1670 C C . GLN A 1 206 ? 4.952 12.794 -19.772 1.00 97.44 206 GLN A C 1
ATOM 1672 O O . GLN A 1 206 ? 5.354 12.348 -20.848 1.00 97.44 206 GLN A O 1
ATOM 1677 N N . MET A 1 207 ? 5.731 12.840 -18.687 1.00 97.75 207 MET A N 1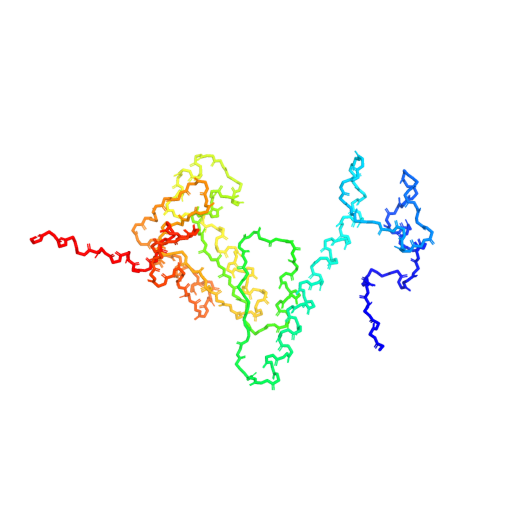
ATOM 1678 C CA . MET A 1 207 ? 7.106 12.336 -18.615 1.00 97.75 207 MET A CA 1
ATOM 1679 C C . MET A 1 207 ? 7.204 10.898 -18.085 1.00 97.75 207 MET A C 1
ATOM 1681 O O . MET A 1 207 ? 8.281 10.315 -18.153 1.00 97.75 207 MET A O 1
ATOM 1685 N N . HIS A 1 208 ? 6.100 10.305 -17.619 1.00 98.38 208 HIS A N 1
ATOM 1686 C CA . HIS A 1 208 ? 6.071 8.917 -17.172 1.00 98.38 208 HIS A CA 1
ATOM 1687 C C . HIS A 1 208 ? 6.066 7.979 -18.382 1.00 98.38 208 HIS A C 1
ATOM 1689 O O . HIS A 1 208 ? 5.136 7.982 -19.199 1.00 98.38 208 HIS A O 1
ATOM 1695 N N . ALA A 1 209 ? 7.107 7.161 -18.517 1.00 98.06 209 ALA A N 1
ATOM 1696 C CA . ALA A 1 209 ? 7.217 6.222 -19.622 1.00 98.06 209 ALA A CA 1
ATOM 1697 C C . ALA A 1 209 ? 6.088 5.176 -19.602 1.00 98.06 209 ALA A C 1
ATOM 1699 O O . ALA A 1 209 ? 5.492 4.868 -18.572 1.00 98.06 209 ALA A O 1
ATOM 1700 N N . GLY A 1 210 ? 5.811 4.606 -20.770 1.00 97.81 210 GLY A N 1
ATOM 1701 C CA . GLY A 1 210 ? 5.003 3.399 -20.909 1.00 97.81 210 GLY A CA 1
ATOM 1702 C C . GLY A 1 210 ? 5.721 2.390 -21.795 1.00 97.81 210 GLY A C 1
ATOM 1703 O O . GLY A 1 210 ? 6.764 2.708 -22.368 1.00 97.81 210 GLY A O 1
ATOM 1704 N N . LEU A 1 211 ? 5.141 1.202 -21.963 1.00 97.12 211 LEU A N 1
ATOM 1705 C CA . LEU A 1 211 ? 5.693 0.168 -22.852 1.00 97.12 211 LEU A CA 1
ATOM 1706 C C . LEU A 1 211 ? 5.860 0.679 -24.293 1.00 97.12 211 LEU A C 1
ATOM 1708 O O . LEU A 1 211 ? 6.831 0.367 -24.978 1.00 97.12 211 LEU A O 1
ATOM 1712 N N . CYS A 1 212 ? 4.915 1.503 -24.746 1.00 94.31 212 CYS A N 1
ATOM 1713 C CA . CYS A 1 212 ? 4.994 2.220 -26.009 1.00 94.31 212 CYS A CA 1
ATOM 1714 C C . CYS A 1 212 ? 5.416 3.678 -25.802 1.00 94.31 212 CYS A C 1
ATOM 1716 O O . CYS A 1 212 ? 4.783 4.428 -25.049 1.00 94.31 212 CYS A O 1
ATOM 1718 N N . VAL A 1 213 ? 6.395 4.115 -26.597 1.00 83.06 213 VAL A N 1
ATOM 1719 C CA . VAL A 1 213 ? 6.759 5.531 -26.726 1.00 83.06 213 VAL A CA 1
ATOM 1720 C C . VAL A 1 213 ? 5.619 6.361 -27.323 1.00 83.06 213 VAL A C 1
ATOM 1722 O O . VAL A 1 213 ? 4.724 5.856 -28.016 1.00 83.06 213 VAL A O 1
ATOM 1725 N N . ARG A 1 214 ? 5.685 7.678 -27.106 1.00 76.81 214 ARG A N 1
ATOM 1726 C CA . ARG A 1 214 ? 4.824 8.657 -27.780 1.00 76.81 214 ARG A CA 1
ATOM 1727 C C . ARG A 1 214 ? 4.872 8.446 -29.299 1.00 76.81 214 ARG A C 1
ATOM 1729 O O . ARG A 1 214 ? 5.947 8.450 -29.899 1.00 76.81 214 ARG A O 1
ATOM 1736 N N . LYS A 1 215 ? 3.707 8.350 -29.957 1.00 70.50 215 LYS A N 1
ATOM 1737 C CA . LYS A 1 215 ? 3.649 8.452 -31.426 1.00 70.50 215 LYS A CA 1
ATOM 1738 C C . LYS A 1 215 ? 4.228 9.812 -31.827 1.00 70.50 215 LYS A C 1
ATOM 1740 O O . LYS A 1 215 ? 3.639 10.849 -31.516 1.00 70.50 215 LYS A O 1
ATOM 1745 N N . ARG A 1 216 ? 5.363 9.819 -32.533 1.00 60.84 216 ARG A N 1
ATOM 1746 C CA . ARG A 1 216 ? 5.821 11.015 -33.251 1.00 60.84 216 ARG A CA 1
ATOM 1747 C C . ARG A 1 216 ? 4.711 11.408 -34.232 1.00 60.84 216 ARG A C 1
ATOM 1749 O O . ARG A 1 216 ? 4.326 10.597 -35.073 1.00 60.84 216 ARG A O 1
ATOM 1756 N N . ARG A 1 217 ? 4.183 12.637 -34.138 1.00 55.75 217 ARG A N 1
ATOM 1757 C CA . ARG A 1 217 ? 3.456 13.229 -35.274 1.00 55.75 217 ARG A CA 1
ATOM 1758 C C . ARG A 1 217 ? 4.458 13.240 -36.426 1.00 55.75 217 ARG A C 1
ATOM 1760 O O . ARG A 1 217 ? 5.547 13.783 -36.258 1.00 55.75 217 ARG A O 1
ATOM 1767 N N . ARG A 1 218 ? 4.125 12.615 -37.560 1.00 49.09 218 ARG A N 1
ATOM 1768 C CA . ARG A 1 218 ? 4.863 12.859 -38.803 1.00 49.09 218 ARG A CA 1
ATOM 1769 C C . ARG A 1 218 ? 4.817 14.369 -39.027 1.00 49.09 218 ARG A C 1
ATOM 1771 O O . ARG A 1 218 ? 3.729 14.926 -39.160 1.00 49.09 218 ARG A O 1
ATOM 1778 N N . SER A 1 219 ? 5.967 15.031 -38.986 1.00 51.03 219 SER A N 1
ATOM 1779 C CA . SER A 1 219 ? 6.102 16.400 -39.465 1.00 51.03 219 SER A CA 1
ATOM 1780 C C . SER A 1 219 ? 5.909 16.352 -40.978 1.00 51.03 219 SER A C 1
ATOM 1782 O O . SER A 1 219 ? 6.850 16.089 -41.720 1.00 51.03 219 SER A O 1
ATOM 1784 N N . GLY A 1 220 ? 4.664 16.498 -41.425 1.00 48.09 220 GLY A N 1
ATOM 1785 C CA . GLY A 1 220 ? 4.363 16.797 -42.815 1.00 48.09 220 GLY A CA 1
ATOM 1786 C C . GLY A 1 220 ? 4.722 18.253 -43.068 1.00 48.09 220 GLY A C 1
ATOM 1787 O O . GLY A 1 220 ? 3.885 19.123 -42.864 1.00 48.09 220 GLY A O 1
ATOM 1788 N N . PHE A 1 221 ? 5.973 18.502 -43.443 1.00 45.69 221 PHE A N 1
ATOM 1789 C CA . PHE A 1 221 ? 6.272 19.581 -44.374 1.00 45.69 221 PHE A CA 1
ATOM 1790 C C . PHE A 1 221 ? 6.248 18.931 -45.757 1.00 45.69 221 PHE A C 1
ATOM 1792 O O . PHE A 1 221 ? 7.147 18.161 -46.098 1.00 45.69 221 PHE A O 1
ATOM 1799 N N . GLY A 1 222 ? 5.137 19.143 -46.457 1.00 41.03 222 GLY A N 1
ATOM 1800 C CA . GLY A 1 222 ? 5.021 19.033 -47.906 1.00 41.03 222 GLY A CA 1
ATOM 1801 C C . GLY A 1 222 ? 4.854 20.431 -48.475 1.00 41.03 222 GLY A C 1
ATOM 1802 O O . GLY A 1 222 ? 4.452 21.321 -47.687 1.00 41.03 222 GLY A O 1
#

pLDDT: mean 93.45, std 14.92, range [26.11, 98.94]

Secondary structure (DSSP, 8-state):
---------TTTT-HHHHHHHHTTTGGG---SSGGG---SSS-SSPPPHHHHHHHHHHHHHHHHHHHHHHHHHHHHH--SPPEEEEETT--SS-HHHHHTT-SEEEEEE-HHHHHHHT----HHHHHHHTTT--TTHHHHHHHHHHHHTTT-EEEEEE--S--SSSS--PPPPTTHHHHHHHHHHHTT-S-EEES-SB--SSSTTTTS--SBPP--------

Sequence (222 aa):
MASGSVCRCGNDGDINALNEAWGNVFWSMEYENFDQIDLPNLTVTQPNPSHVLDFRRFSSDQVISFNRLQTDIIKSYSDAPIAHNFMGKTTEFDHFKVGEDLDIASWDSYPLGFLEDRVIASSEFKQAFARQGDPDFQAFHHDLYRSVGKGRWWVMEQQPGPVNWAPYNPSPLPGMVRLWSWEAFAHGAEAVCYFRWRQAPFAQEQMHAGLCVRKRRRSGFG

Foldseek 3Di:
DDPPDDDPPVCVQDQVSVCVVLVCVVVVNRDPHPVPDDQLPPPPDHGRPVRVVRVLARQQVVVLVVLLVVLVVCVVPDPDFFEDEAEFPDDSHDLLSSLVSGQEYEYEDDQLQCLQPPDDDDPVVCVVCNQQHDPCRVVVVLLVRCVSNVNHYAHQEQQPFFWQPHPDTHGHDPCNSVVSQVSSVVSPHPYYHHPDQQQDCDDDTNVRGHPHYDPDDPPPPD